Protein AF-0000000081424758 (afdb_homodimer)

Organism: NCBI:txid290746

Nearest PDB structures (foldseek):
  1mff-assembly1_C  TM=9.670E-01  e=1.003E-12  Mus musculus
  6ice-assembly1_A  TM=9.666E-01  e=2.044E-12  Mesocricetus auratus
  4tru-assembly1_C  TM=9.609E-01  e=2.482E-12  Homo sapiens
  5eiz-assembly1_C  TM=9.619E-01  e=3.661E-12  Homo sapiens
  6oyb-assembly1_A  TM=9.629E-01  e=4.445E-12  Homo sapiens

Foldseek 3Di:
DDLAQWLKAKEKEKLAAPVLADPCNVVVVLVVVCVLQVYDSVRYHYHYHYNDPDDDPPDRPIAMEMEMETEPGDDDPSVVVVLVVVQVVCCVRRVDHSVRYHYHYHYDHQQPADDPNHTSVVVVVD/DDLAQWLKEKEKEKLAAPVLADPCNVVVVLVVVCVLQVYDSVSYHYHYHYNDPDDDPPDRPIAMEMEMETAPRDDDPSVVVVLVVVQVVCCVGRVDHSVRYHYHYHYDHQQVADDPNHTSVVVVVD

InterPro domains:
  IPR001398 Macrophage migration inhibitory factor [PF01187] (8-120)
  IPR001398 Macrophage migration inhibitory factor [PTHR11954] (7-120)
  IPR014347 Tautomerase/MIF superfamily [G3DSA:3.30.429.10] (7-123)
  IPR014347 Tautomerase/MIF superfamily [SSF55331] (7-120)

Structure (mmCIF, N/CA/C/O backbone):
data_AF-0000000081424758-model_v1
#
loop_
_entity.id
_entity.type
_entity.pdbx_description
1 polymer 'D-dopachrome decarboxylase'
#
loop_
_atom_site.group_PDB
_atom_site.id
_atom_site.type_symbol
_atom_site.label_atom_id
_atom_site.label_alt_id
_atom_site.label_comp_id
_atom_site.label_asym_id
_atom_site.label_entity_id
_atom_site.label_seq_id
_atom_site.pdbx_PDB_ins_code
_atom_site.Cartn_x
_atom_site.Cartn_y
_atom_site.Cartn_z
_atom_site.occupancy
_atom_site.B_iso_or_equiv
_atom_site.auth_seq_id
_atom_site.auth_comp_id
_atom_site.auth_asym_id
_atom_site.auth_atom_id
_atom_site.pdbx_PDB_model_num
ATOM 1 N N . MET A 1 1 ? 8.602 -3.443 21.344 1 42.16 1 MET A N 1
ATOM 2 C CA . MET A 1 1 ? 7.504 -3.541 20.391 1 42.16 1 MET A CA 1
ATOM 3 C C . MET A 1 1 ? 7.18 -4.996 20.078 1 42.16 1 MET A C 1
ATOM 5 O O . MET A 1 1 ? 8.062 -5.77 19.703 1 42.16 1 MET A O 1
ATOM 9 N N . SER A 1 2 ? 6.105 -5.387 20.594 1 47.72 2 SER A N 1
ATOM 10 C CA . SER A 1 2 ? 5.836 -6.816 20.5 1 47.72 2 SER A CA 1
ATOM 11 C C . SER A 1 2 ? 5.77 -7.27 19.047 1 47.72 2 SER A C 1
ATOM 13 O O . SER A 1 2 ? 5.48 -6.473 18.156 1 47.72 2 SER A O 1
ATOM 15 N N . ARG A 1 3 ? 6.398 -8.312 18.656 1 48 3 ARG A N 1
ATOM 16 C CA . ARG A 1 3 ? 6.344 -9.055 17.406 1 48 3 ARG A CA 1
ATOM 17 C C . ARG A 1 3 ? 4.965 -8.938 16.75 1 48 3 ARG A C 1
ATOM 19 O O . ARG A 1 3 ? 4.816 -9.156 15.555 1 48 3 ARG A O 1
ATOM 26 N N . GLU A 1 4 ? 4.016 -8.672 17.547 1 50.69 4 GLU A N 1
ATOM 27 C CA . GLU A 1 4 ? 2.592 -8.844 17.266 1 50.69 4 GLU A CA 1
ATOM 28 C C . GLU A 1 4 ? 2.066 -7.734 16.359 1 50.69 4 GLU A C 1
ATOM 30 O O . GLU A 1 4 ? 1.079 -7.922 15.648 1 50.69 4 GLU A O 1
ATOM 35 N N . ASP A 1 5 ? 2.691 -6.469 16.266 1 59.38 5 ASP A N 1
ATOM 36 C CA . ASP A 1 5 ? 1.87 -5.402 15.703 1 59.38 5 ASP A CA 1
ATOM 37 C C . ASP A 1 5 ? 2.543 -4.77 14.484 1 59.38 5 ASP A C 1
ATOM 39 O O . ASP A 1 5 ? 2.43 -3.564 14.258 1 59.38 5 ASP A O 1
ATOM 43 N N . LYS A 1 6 ? 3.053 -5.566 13.602 1 72.5 6 LYS A N 1
ATOM 44 C CA . LYS A 1 6 ? 3.9 -5.031 12.539 1 72.5 6 LYS A CA 1
ATOM 45 C C . LYS A 1 6 ? 3.076 -4.68 11.305 1 72.5 6 LYS A C 1
ATOM 47 O O . LYS A 1 6 ? 3.541 -3.945 10.43 1 72.5 6 LYS A O 1
ATOM 52 N N . MET A 1 7 ? 1.866 -4.906 11.18 1 80.69 7 MET A N 1
ATOM 53 C CA . MET A 1 7 ? 0.891 -4.602 10.141 1 80.69 7 MET A CA 1
ATOM 54 C C . MET A 1 7 ? 1.554 -4.574 8.766 1 80.69 7 MET A C 1
ATOM 56 O O . MET A 1 7 ? 1.673 -3.514 8.148 1 80.69 7 MET A O 1
ATOM 60 N N . PRO A 1 8 ? 1.988 -5.809 8.25 1 92 8 PRO A N 1
ATOM 61 C CA . PRO A 1 8 ? 2.633 -5.82 6.934 1 92 8 PRO A CA 1
ATOM 62 C C . PRO A 1 8 ? 1.683 -5.414 5.809 1 92 8 PRO A C 1
ATOM 64 O O . PRO A 1 8 ? 0.507 -5.785 5.828 1 92 8 PRO A O 1
ATOM 67 N N . LEU A 1 9 ? 2.109 -4.543 4.973 1 95.12 9 LEU A N 1
ATOM 68 C CA . LEU A 1 9 ? 1.417 -4.141 3.756 1 95.12 9 LEU A CA 1
ATOM 69 C C . LEU A 1 9 ? 2.043 -4.797 2.529 1 95.12 9 LEU A C 1
ATOM 71 O O . LEU A 1 9 ? 3.184 -4.496 2.174 1 95.12 9 LEU A O 1
ATOM 75 N N . ALA A 1 10 ? 1.309 -5.672 1.88 1 97.19 10 ALA A N 1
ATOM 76 C CA . ALA A 1 10 ? 1.858 -6.41 0.746 1 97.19 10 ALA A CA 1
ATOM 77 C C . ALA A 1 10 ? 1.058 -6.141 -0.524 1 97.19 10 ALA A C 1
ATOM 79 O O . ALA A 1 10 ? -0.173 -6.066 -0.486 1 97.19 10 ALA A O 1
ATOM 80 N N . THR A 1 11 ? 1.716 -5.977 -1.623 1 98.5 11 THR A N 1
ATOM 81 C CA . THR A 1 11 ? 1.12 -5.891 -2.951 1 98.5 11 THR A CA 1
ATOM 82 C C . THR A 1 11 ? 1.732 -6.934 -3.885 1 98.5 11 THR A C 1
ATOM 84 O O . THR A 1 11 ? 2.947 -6.949 -4.09 1 98.5 11 THR A O 1
ATOM 87 N N . LEU A 1 12 ? 0.941 -7.789 -4.398 1 98.69 12 LEU A N 1
ATOM 88 C CA . LEU A 1 12 ? 1.358 -8.766 -5.395 1 98.69 12 LEU A CA 1
ATOM 89 C C . LEU A 1 12 ? 0.825 -8.398 -6.773 1 98.69 12 LEU A C 1
ATOM 91 O O . LEU A 1 12 ? -0.389 -8.375 -6.992 1 98.69 12 LEU A O 1
ATOM 95 N N . THR A 1 13 ? 1.69 -8.078 -7.684 1 98.75 13 THR A N 1
ATOM 96 C CA . THR A 1 13 ? 1.336 -7.715 -9.055 1 98.75 13 THR A CA 1
ATOM 97 C C . THR A 1 13 ? 1.791 -8.797 -10.031 1 98.75 13 THR A C 1
ATOM 99 O O . THR A 1 13 ? 2.885 -9.344 -9.891 1 98.75 13 THR A O 1
ATOM 102 N N . THR A 1 14 ? 1.006 -9.086 -11.031 1 98.69 14 THR A N 1
ATOM 103 C CA . THR A 1 14 ? 1.366 -10.141 -11.969 1 98.69 14 THR A CA 1
ATOM 104 C C . THR A 1 14 ? 0.657 -9.945 -13.305 1 98.69 14 THR A C 1
ATOM 106 O O . THR A 1 14 ? -0.315 -9.195 -13.391 1 98.69 14 THR A O 1
ATOM 109 N N . ASN A 1 15 ? 1.19 -10.539 -14.375 1 98.62 15 ASN A N 1
ATOM 110 C CA . ASN A 1 15 ? 0.525 -10.555 -15.672 1 98.62 15 ASN A CA 1
ATOM 111 C C . ASN A 1 15 ? -0.423 -11.742 -15.797 1 98.62 15 ASN A C 1
ATOM 113 O O . ASN A 1 15 ? -1.146 -11.859 -16.797 1 98.62 15 ASN A O 1
ATOM 117 N N . LEU A 1 16 ? -0.475 -12.641 -14.789 1 98.44 16 LEU A N 1
ATOM 118 C CA . LEU A 1 16 ? -1.446 -13.727 -14.797 1 98.44 16 LEU A CA 1
ATOM 119 C C . LEU A 1 16 ? -2.869 -13.188 -14.711 1 98.44 16 LEU A C 1
ATOM 121 O O . LEU A 1 16 ? -3.139 -12.258 -13.953 1 98.44 16 LEU A O 1
ATOM 125 N N . PRO A 1 17 ? -3.717 -13.789 -15.508 1 97.88 17 PRO A N 1
ATOM 126 C CA . PRO A 1 17 ? -5.105 -13.352 -15.359 1 97.88 17 PRO A CA 1
ATOM 127 C C . PRO A 1 17 ? -5.719 -13.766 -14.023 1 97.88 17 PRO A C 1
ATOM 129 O O . PRO A 1 17 ? -5.23 -14.703 -13.383 1 97.88 17 PRO A O 1
ATOM 132 N N . ASP A 1 18 ? -6.738 -13.086 -13.586 1 96.75 18 ASP A N 1
ATOM 133 C CA . ASP A 1 18 ? -7.395 -13.273 -12.297 1 96.75 18 ASP A CA 1
ATOM 134 C C . ASP A 1 18 ? -7.887 -14.711 -12.141 1 96.75 18 ASP A C 1
ATOM 136 O O . ASP A 1 18 ? -7.855 -15.266 -11.039 1 96.75 18 ASP A O 1
ATOM 140 N N . GLU A 1 19 ? -8.305 -15.305 -13.234 1 96.56 19 GLU A N 1
ATOM 141 C CA . GLU A 1 19 ? -8.906 -16.641 -13.211 1 96.56 19 GLU A CA 1
ATOM 142 C C . GLU A 1 19 ? -7.887 -17.703 -12.812 1 96.56 19 GLU A C 1
ATOM 144 O O . GLU A 1 19 ? -8.258 -18.812 -12.445 1 96.56 19 GLU A O 1
ATOM 149 N N . LYS A 1 20 ? -6.613 -17.391 -12.867 1 96.25 20 LYS A N 1
ATOM 150 C CA . LYS A 1 20 ? -5.57 -18.344 -12.523 1 96.25 20 LYS A CA 1
ATOM 151 C C . LYS A 1 20 ? -5.379 -18.438 -11.016 1 96.25 20 LYS A C 1
ATOM 153 O O . LYS A 1 20 ? -4.723 -19.359 -10.516 1 96.25 20 LYS A O 1
ATOM 158 N N . PHE A 1 21 ? -5.926 -17.484 -10.289 1 96.81 21 PHE A N 1
ATOM 159 C CA . PHE A 1 21 ? -5.797 -17.5 -8.836 1 96.81 21 PHE A CA 1
ATOM 160 C C . PHE A 1 21 ? -6.855 -18.391 -8.211 1 96.81 21 PHE A C 1
ATOM 162 O O . PHE A 1 21 ? -8.039 -18.312 -8.555 1 96.81 21 PHE A O 1
ATOM 169 N N . PRO A 1 22 ? -6.387 -19.234 -7.27 1 95.25 22 PRO A N 1
ATOM 170 C CA . PRO A 1 22 ? -7.418 -19.875 -6.453 1 95.25 22 PRO A CA 1
ATOM 171 C C . PRO A 1 22 ? -8.359 -18.875 -5.797 1 95.25 22 PRO A C 1
ATOM 173 O O . PRO A 1 22 ? -7.949 -17.766 -5.453 1 95.25 22 PRO A O 1
ATOM 176 N N . SER A 1 23 ? -9.586 -19.266 -5.559 1 93.88 23 SER A N 1
ATOM 177 C CA . SER A 1 23 ? -10.594 -18.359 -5.02 1 93.88 23 SER A CA 1
ATOM 178 C C . SER A 1 23 ? -10.211 -17.875 -3.623 1 93.88 23 SER A C 1
ATOM 180 O O . SER A 1 23 ? -10.57 -16.766 -3.227 1 93.88 23 SER A O 1
ATOM 182 N N . ASP A 1 24 ? -9.484 -18.719 -2.92 1 95.94 24 ASP A N 1
ATOM 183 C CA . ASP A 1 24 ? -9.133 -18.375 -1.546 1 95.94 24 ASP A CA 1
ATOM 184 C C . ASP A 1 24 ? -7.695 -17.875 -1.459 1 95.94 24 ASP A C 1
ATOM 186 O O . ASP A 1 24 ? -7.094 -17.891 -0.385 1 95.94 24 ASP A O 1
ATOM 190 N N . PHE A 1 25 ? -7.133 -17.484 -2.537 1 97.44 25 PHE A N 1
ATOM 191 C CA . PHE A 1 25 ? -5.715 -17.125 -2.58 1 97.44 25 PHE A CA 1
ATOM 192 C C . PHE A 1 25 ? -5.391 -16.047 -1.551 1 97.44 25 PHE A C 1
ATOM 194 O O . PHE A 1 25 ? -4.434 -16.188 -0.787 1 97.44 25 PHE A O 1
ATOM 201 N N . ASN A 1 26 ? -6.129 -14.992 -1.493 1 97.5 26 ASN A N 1
ATOM 202 C CA . ASN A 1 26 ? -5.836 -13.891 -0.58 1 97.5 26 ASN A CA 1
ATOM 203 C C . ASN A 1 26 ? -5.785 -14.367 0.869 1 97.5 26 ASN A C 1
ATOM 205 O O . ASN A 1 26 ? -4.867 -14.008 1.611 1 97.5 26 ASN A O 1
ATOM 209 N N . LYS A 1 27 ? -6.758 -15.117 1.237 1 96.19 27 LYS A N 1
ATOM 210 C CA . LYS A 1 27 ? -6.801 -15.633 2.602 1 96.19 27 LYS A CA 1
ATOM 211 C C . LYS A 1 27 ? -5.617 -16.562 2.875 1 96.19 27 LYS A C 1
ATOM 213 O O . LYS A 1 27 ? -4.895 -16.375 3.857 1 96.19 27 LYS A O 1
ATOM 218 N N . ALA A 1 28 ? -5.414 -17.5 1.969 1 97.12 28 ALA A N 1
ATOM 219 C CA . ALA A 1 28 ? -4.359 -18.5 2.15 1 97.12 28 ALA A CA 1
ATOM 220 C C . ALA A 1 28 ? -2.982 -17.844 2.164 1 97.12 28 ALA A C 1
ATOM 222 O O . ALA A 1 28 ? -2.135 -18.172 2.996 1 97.12 28 ALA A O 1
ATOM 223 N N . PHE A 1 29 ? -2.773 -16.938 1.286 1 97.31 29 PHE A N 1
ATOM 224 C CA . PHE A 1 29 ? -1.483 -16.266 1.205 1 97.31 29 PHE A CA 1
ATOM 225 C C . PHE A 1 29 ? -1.246 -15.398 2.438 1 97.31 29 PHE A C 1
ATOM 227 O O . PHE A 1 29 ? -0.126 -15.328 2.947 1 97.31 29 PHE A O 1
ATOM 234 N N . SER A 1 30 ? -2.268 -14.703 2.898 1 95.62 30 SER A N 1
ATOM 235 C CA . SER A 1 30 ? -2.152 -13.914 4.125 1 95.62 30 SER A CA 1
ATOM 236 C C . SER A 1 30 ? -1.761 -14.797 5.309 1 95.62 30 SER A C 1
ATOM 238 O O . SER A 1 30 ? -0.89 -14.422 6.098 1 95.62 30 SER A O 1
ATOM 240 N N . GLU A 1 31 ? -2.381 -15.914 5.395 1 95.31 31 GLU A N 1
ATOM 241 C CA . GLU A 1 31 ? -2.059 -16.844 6.469 1 95.31 31 GLU A CA 1
ATOM 242 C C . GLU A 1 31 ? -0.625 -17.359 6.352 1 95.31 31 GLU A C 1
ATOM 244 O O . GLU A 1 31 ? 0.079 -17.484 7.355 1 95.31 31 GLU A O 1
ATOM 249 N N . PHE A 1 32 ? -0.244 -17.672 5.148 1 96.5 32 PHE A N 1
ATOM 250 C CA . PHE A 1 32 ? 1.119 -18.125 4.898 1 96.5 32 PHE A CA 1
ATOM 251 C C . PHE A 1 32 ? 2.131 -17.078 5.355 1 96.5 32 PHE A C 1
ATOM 253 O O . PHE A 1 32 ? 3.072 -17.391 6.082 1 96.5 32 PHE A O 1
ATOM 260 N N . LEU A 1 33 ? 1.925 -15.836 4.922 1 94 33 LEU A N 1
ATOM 261 C CA . LEU A 1 33 ? 2.846 -14.75 5.266 1 94 33 LEU A CA 1
ATOM 262 C C . LEU A 1 33 ? 2.834 -14.484 6.766 1 94 33 LEU A C 1
ATOM 264 O O . LEU A 1 33 ? 3.869 -14.164 7.352 1 94 33 LEU A O 1
ATOM 268 N N . ALA A 1 34 ? 1.691 -14.578 7.336 1 91.19 34 ALA A N 1
ATOM 269 C CA . ALA A 1 34 ? 1.584 -14.391 8.781 1 91.19 34 ALA A CA 1
ATOM 270 C C . ALA A 1 34 ? 2.463 -15.383 9.531 1 91.19 34 ALA A C 1
ATOM 272 O O . ALA A 1 34 ? 3.172 -15.008 10.469 1 91.19 34 ALA A O 1
ATOM 273 N N . VAL A 1 35 ? 2.389 -16.578 9.141 1 92.31 35 VAL A N 1
ATOM 274 C CA . VAL A 1 35 ? 3.201 -17.609 9.758 1 92.31 35 VAL A CA 1
ATOM 275 C C . VAL A 1 35 ? 4.68 -17.344 9.484 1 92.31 35 VAL A C 1
ATOM 277 O O . VAL A 1 35 ? 5.512 -17.422 10.398 1 92.31 35 VAL A O 1
ATOM 280 N N . LEU A 1 36 ? 5.012 -17.031 8.273 1 92.25 36 LEU A N 1
ATOM 281 C CA . LEU A 1 36 ? 6.391 -16.812 7.855 1 92.25 36 LEU A CA 1
ATOM 282 C C . LEU A 1 36 ? 7.031 -15.68 8.656 1 92.25 36 LEU A C 1
ATOM 284 O O . LEU A 1 36 ? 8.172 -15.797 9.102 1 92.25 36 LEU A O 1
ATOM 288 N N . PHE A 1 37 ? 6.277 -14.562 8.852 1 88.88 37 PHE A N 1
ATOM 289 C CA . PHE A 1 37 ? 6.824 -13.383 9.508 1 88.88 37 PHE A CA 1
ATOM 290 C C . PHE A 1 37 ? 6.523 -13.398 11 1 88.88 37 PHE A C 1
ATOM 292 O O . PHE A 1 37 ? 6.91 -12.484 11.727 1 88.88 37 PHE A O 1
ATOM 299 N N . ASN A 1 38 ? 5.844 -14.492 11.406 1 85.75 38 ASN A N 1
ATOM 300 C CA . ASN A 1 38 ? 5.477 -14.648 12.805 1 85.75 38 ASN A CA 1
ATOM 301 C C . ASN A 1 38 ? 4.664 -13.453 13.305 1 85.75 38 ASN A C 1
ATOM 303 O O . ASN A 1 38 ? 5.02 -12.828 14.305 1 85.75 38 ASN A O 1
ATOM 307 N N . LYS A 1 39 ? 3.588 -13.094 12.57 1 80.94 39 LYS A N 1
ATOM 308 C CA . LYS A 1 39 ? 2.658 -12.008 12.875 1 80.94 39 LYS A CA 1
ATOM 309 C C . LYS A 1 39 ? 1.212 -12.492 12.812 1 80.94 39 LYS A C 1
ATOM 311 O O . LYS A 1 39 ? 0.907 -13.469 12.133 1 80.94 39 LYS A O 1
ATOM 316 N N . PRO A 1 40 ? 0.347 -11.789 13.594 1 82.75 40 PRO A N 1
ATOM 317 C CA . PRO A 1 40 ? -1.063 -12.164 13.477 1 82.75 40 PRO A CA 1
ATOM 318 C C . PRO A 1 40 ? -1.608 -11.977 12.062 1 82.75 40 PRO A C 1
ATOM 320 O O . PRO A 1 40 ? -1.34 -10.953 11.43 1 82.75 40 PRO A O 1
ATOM 323 N N . ALA A 1 41 ? -2.395 -12.977 11.602 1 81.88 41 ALA A N 1
ATOM 324 C CA . ALA A 1 41 ? -2.975 -12.93 10.266 1 81.88 41 ALA A CA 1
ATOM 325 C C . ALA A 1 41 ? -3.967 -11.781 10.133 1 81.88 41 ALA A C 1
ATOM 327 O O . ALA A 1 41 ? -4.141 -11.219 9.055 1 81.88 41 ALA A O 1
ATOM 328 N N . ALA A 1 42 ? -4.484 -11.398 11.211 1 83.75 42 ALA A N 1
ATOM 329 C CA . ALA A 1 42 ? -5.559 -10.406 11.227 1 83.75 42 ALA A CA 1
ATOM 330 C C . ALA A 1 42 ? -5.055 -9.047 10.758 1 83.75 42 ALA A C 1
ATOM 332 O O . ALA A 1 42 ? -5.84 -8.188 10.352 1 83.75 42 ALA A O 1
ATOM 333 N N . ASN A 1 43 ? -3.773 -8.867 10.75 1 82.69 43 ASN A N 1
ATOM 334 C CA . ASN A 1 43 ? -3.232 -7.539 10.484 1 82.69 43 ASN A CA 1
ATOM 335 C C . ASN A 1 43 ? -2.539 -7.484 9.125 1 82.69 43 ASN A C 1
ATOM 337 O O . ASN A 1 43 ? -1.925 -6.473 8.773 1 82.69 43 ASN A O 1
ATOM 341 N N . PHE A 1 44 ? -2.725 -8.492 8.375 1 91.12 44 PHE A N 1
ATOM 342 C CA . PHE A 1 44 ? -2.002 -8.516 7.113 1 91.12 44 PHE A CA 1
ATOM 343 C C . PHE A 1 44 ? -2.82 -7.863 6.008 1 91.12 44 PHE A C 1
ATOM 345 O O . PHE A 1 44 ? -3.912 -8.328 5.676 1 91.12 44 PHE A O 1
ATOM 352 N N . VAL A 1 45 ? -2.281 -6.828 5.52 1 95.19 45 VAL A N 1
ATOM 353 C CA . VAL A 1 45 ? -2.883 -6.113 4.398 1 95.19 45 VAL A CA 1
ATOM 354 C C . VAL A 1 45 ? -2.35 -6.672 3.082 1 95.19 45 VAL A C 1
ATOM 356 O O . VAL A 1 45 ? -1.136 -6.758 2.883 1 95.19 45 VAL A O 1
ATOM 359 N N . LEU A 1 46 ? -3.23 -7.074 2.16 1 97.81 46 LEU A N 1
ATOM 360 C CA . LEU A 1 46 ? -2.779 -7.676 0.911 1 97.81 46 LEU A CA 1
ATOM 361 C C . LEU A 1 46 ? -3.592 -7.148 -0.269 1 97.81 46 LEU A C 1
ATOM 363 O O . LEU A 1 46 ? -4.816 -7.281 -0.292 1 97.81 46 LEU A O 1
ATOM 367 N N . LEU A 1 47 ? -2.959 -6.559 -1.17 1 98.38 47 LEU A N 1
ATOM 368 C CA . LEU A 1 47 ? -3.49 -6.234 -2.49 1 98.38 47 LEU A CA 1
ATOM 369 C C . LEU A 1 47 ? -2.953 -7.199 -3.543 1 98.38 47 LEU A C 1
ATOM 371 O O . LEU A 1 47 ? -1.737 -7.348 -3.691 1 98.38 47 LEU A O 1
ATOM 375 N N . VAL A 1 48 ? -3.834 -7.91 -4.223 1 98.38 48 VAL A N 1
ATOM 376 C CA . VAL A 1 48 ? -3.469 -8.711 -5.387 1 98.38 48 VAL A CA 1
ATOM 377 C C . VAL A 1 48 ? -3.928 -8 -6.664 1 98.38 48 VAL A C 1
ATOM 379 O O . VAL A 1 48 ? -5.094 -7.625 -6.785 1 98.38 48 VAL A O 1
ATOM 382 N N . ASP A 1 49 ? -2.982 -7.805 -7.57 1 98.25 49 ASP A N 1
ATOM 383 C CA . ASP A 1 49 ? -3.193 -7.055 -8.805 1 98.25 49 ASP A CA 1
ATOM 384 C C . ASP A 1 49 ? -2.877 -7.91 -10.031 1 98.25 49 ASP A C 1
ATOM 386 O O . ASP A 1 49 ? -1.806 -7.781 -10.625 1 98.25 49 ASP A O 1
ATOM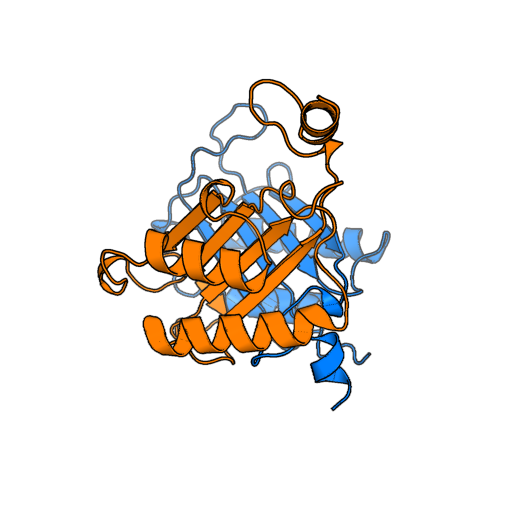 390 N N . PRO A 1 50 ? -3.846 -8.688 -10.484 1 98.19 50 PRO A N 1
ATOM 391 C CA . PRO A 1 50 ? -3.625 -9.609 -11.602 1 98.19 50 PRO A CA 1
ATOM 392 C C . PRO A 1 50 ? -3.865 -8.961 -12.961 1 98.19 50 PRO A C 1
ATOM 394 O O . PRO A 1 50 ? -4.441 -7.875 -13.039 1 98.19 50 PRO A O 1
ATOM 397 N N . GLY A 1 51 ? -3.418 -9.625 -14.016 1 97.88 51 GLY A N 1
ATOM 398 C CA . GLY A 1 51 ? -3.73 -9.273 -15.391 1 97.88 51 GLY A CA 1
ATOM 399 C C . GLY A 1 51 ? -3.055 -7.992 -15.844 1 97.88 51 GLY A C 1
ATOM 400 O O . GLY A 1 51 ? -3.553 -7.309 -16.734 1 97.88 51 GLY A O 1
ATOM 401 N N . ARG A 1 52 ? -1.986 -7.641 -15.297 1 97.62 52 ARG A N 1
ATOM 402 C CA . ARG A 1 52 ? -1.31 -6.391 -15.633 1 97.62 52 ARG A CA 1
ATOM 403 C C . ARG A 1 52 ? -0.324 -6.59 -16.781 1 97.62 52 ARG A C 1
ATOM 405 O O . ARG A 1 52 ? 0.194 -7.691 -16.969 1 97.62 52 ARG A O 1
ATOM 412 N N . ARG A 1 53 ? -0.138 -5.457 -17.594 1 97.56 53 ARG A N 1
ATOM 413 C CA . ARG A 1 53 ? 1.009 -5.438 -18.484 1 97.56 53 ARG A CA 1
ATOM 414 C C . ARG A 1 53 ? 2.318 -5.434 -17.719 1 97.56 53 ARG A C 1
ATOM 416 O O . ARG A 1 53 ? 2.775 -4.383 -17.25 1 97.56 53 ARG A O 1
ATOM 423 N N . PHE A 1 54 ? 2.865 -6.594 -17.484 1 97.56 54 PHE A N 1
ATOM 424 C CA . PHE A 1 54 ? 4.012 -6.824 -16.609 1 97.56 54 PHE A CA 1
ATOM 425 C C . PHE A 1 54 ? 5.031 -7.734 -17.297 1 97.56 54 PHE A C 1
ATOM 427 O O . PHE A 1 54 ? 4.68 -8.805 -17.797 1 97.56 54 PHE A O 1
ATOM 434 N N . THR A 1 55 ? 6.227 -7.199 -17.359 1 97.62 55 THR A N 1
ATOM 435 C CA . THR A 1 55 ? 7.27 -7.973 -18.031 1 97.62 55 THR A CA 1
ATOM 436 C C . THR A 1 55 ? 8.547 -8 -17.188 1 97.62 55 THR A C 1
ATOM 438 O O . THR A 1 55 ? 8.828 -7.062 -16.438 1 97.62 55 THR A O 1
ATOM 441 N N . ILE A 1 56 ? 9.273 -9.086 -17.219 1 96.94 56 ILE A N 1
ATOM 442 C CA . ILE A 1 56 ? 10.664 -9.219 -16.797 1 96.94 56 ILE A CA 1
ATOM 443 C C . ILE A 1 56 ? 11.547 -9.547 -18 1 96.94 56 ILE A C 1
ATOM 445 O O . ILE A 1 56 ? 11.273 -10.5 -18.719 1 96.94 56 ILE A O 1
ATOM 449 N N . GLY A 1 57 ? 12.461 -8.695 -18.188 1 96.19 57 GLY A N 1
ATOM 450 C CA . GLY A 1 57 ? 13.328 -8.875 -19.328 1 96.19 57 GLY A CA 1
ATOM 451 C C . GLY A 1 57 ? 12.625 -8.656 -20.656 1 96.19 57 GLY A C 1
ATOM 452 O O . GLY A 1 57 ? 13.031 -9.211 -21.688 1 96.19 57 GLY A O 1
ATOM 453 N N . GLY A 1 58 ? 11.469 -8.016 -20.609 1 96.81 58 GLY A N 1
ATOM 454 C CA . GLY A 1 58 ? 10.766 -7.656 -21.828 1 96.81 58 GLY A CA 1
ATOM 455 C C . GLY A 1 58 ? 9.867 -8.766 -22.344 1 96.81 58 GLY A C 1
ATOM 456 O O . GLY A 1 58 ? 9.211 -8.602 -23.375 1 96.81 58 GLY A O 1
ATOM 457 N N . THR A 1 59 ? 9.82 -9.891 -21.688 1 96.88 59 THR A N 1
ATOM 458 C CA . THR A 1 59 ? 8.961 -10.984 -22.141 1 96.88 59 THR A CA 1
ATOM 459 C C . THR A 1 59 ? 7.66 -11.016 -21.344 1 96.88 59 THR A C 1
ATOM 461 O O . THR A 1 59 ? 7.602 -10.539 -20.219 1 96.88 59 THR A O 1
ATOM 464 N N . THR A 1 60 ? 6.652 -11.672 -21.922 1 96.75 60 THR A N 1
ATOM 465 C CA . THR A 1 60 ? 5.336 -11.734 -21.297 1 96.75 60 THR A CA 1
ATOM 466 C C . THR A 1 60 ? 5.129 -13.086 -20.609 1 96.75 60 THR A C 1
ATOM 468 O O . THR A 1 60 ? 4 -13.438 -20.25 1 96.75 60 THR A O 1
ATOM 471 N N . GLU A 1 61 ? 6.215 -13.906 -20.422 1 97.81 61 GLU A N 1
ATOM 472 C CA . GLU A 1 61 ? 6.105 -15.117 -19.609 1 97.81 61 GLU A CA 1
ATOM 473 C C . GLU A 1 61 ? 5.559 -14.805 -18.219 1 97.81 61 GLU A C 1
ATOM 475 O O . GLU A 1 61 ? 5.766 -13.703 -17.703 1 97.81 61 GLU A O 1
ATOM 480 N N . PRO A 1 62 ? 4.871 -15.711 -17.625 1 98.19 62 PRO A N 1
ATOM 481 C CA . PRO A 1 62 ? 4.309 -15.453 -16.297 1 98.19 62 PRO A CA 1
ATOM 482 C C . PRO A 1 62 ? 5.344 -14.938 -15.305 1 98.19 62 PRO A C 1
ATOM 484 O O . PRO A 1 62 ? 6.457 -15.469 -15.234 1 98.19 62 PRO A O 1
ATOM 487 N N . ALA A 1 63 ? 4.969 -13.898 -14.641 1 98.69 63 ALA A N 1
ATOM 488 C CA . ALA A 1 63 ? 5.871 -13.273 -13.68 1 98.69 63 ALA A CA 1
ATOM 489 C C . ALA A 1 63 ? 5.102 -12.68 -12.508 1 98.69 63 ALA A C 1
ATOM 491 O O . ALA A 1 63 ? 3.922 -12.344 -12.633 1 98.69 63 ALA A O 1
ATOM 492 N N . VAL A 1 64 ? 5.781 -12.562 -11.336 1 98.56 64 VAL A N 1
ATOM 493 C CA . VAL A 1 64 ? 5.184 -12.023 -10.117 1 98.56 64 VAL A CA 1
ATOM 494 C C . VAL A 1 64 ? 6.141 -11.039 -9.461 1 98.56 64 VAL A C 1
ATOM 496 O O . VAL A 1 64 ? 7.352 -11.281 -9.406 1 98.56 64 VAL A O 1
ATOM 499 N N . MET A 1 65 ? 5.598 -9.93 -9.047 1 98.81 65 MET A N 1
ATOM 500 C CA . MET A 1 65 ? 6.305 -9.016 -8.156 1 98.81 65 MET A CA 1
ATOM 501 C C . MET A 1 65 ? 5.566 -8.867 -6.828 1 98.81 65 MET A C 1
ATOM 503 O O . MET A 1 65 ? 4.367 -8.594 -6.809 1 98.81 65 MET A O 1
ATOM 507 N N . LEU A 1 66 ? 6.309 -9.086 -5.805 1 98.5 66 LEU A N 1
ATOM 508 C CA . LEU A 1 66 ? 5.785 -8.867 -4.461 1 98.5 66 LEU A CA 1
ATOM 509 C C . LEU A 1 66 ? 6.555 -7.762 -3.75 1 98.5 66 LEU A C 1
ATOM 511 O O . LEU A 1 66 ? 7.777 -7.836 -3.621 1 98.5 66 LEU A O 1
ATOM 515 N N . VAL A 1 67 ? 5.871 -6.711 -3.383 1 97.94 67 VAL A N 1
ATOM 516 C CA . VAL A 1 67 ? 6.422 -5.688 -2.502 1 97.94 67 VAL A CA 1
ATOM 517 C C . VAL A 1 67 ? 5.816 -5.824 -1.107 1 97.94 67 VAL A C 1
ATOM 519 O O . VAL A 1 67 ? 4.594 -5.781 -0.949 1 97.94 67 VAL A O 1
ATOM 522 N N . ILE A 1 68 ? 6.66 -6.023 -0.147 1 95.81 68 ILE A N 1
ATOM 523 C CA . ILE A 1 68 ? 6.191 -6.164 1.227 1 95.81 68 ILE A CA 1
ATOM 524 C C . ILE A 1 68 ? 6.836 -5.098 2.107 1 95.81 68 ILE A C 1
ATOM 526 O O . ILE A 1 68 ? 8.062 -4.984 2.158 1 95.81 68 ILE A O 1
ATOM 530 N N . LYS A 1 69 ? 5.953 -4.352 2.795 1 94.62 69 LYS A N 1
ATOM 531 C CA . LYS A 1 69 ? 6.371 -3.312 3.73 1 94.62 69 LYS A CA 1
ATOM 532 C C . LYS A 1 69 ? 6.012 -3.686 5.164 1 94.62 69 LYS A C 1
ATOM 534 O O . LYS A 1 69 ? 4.879 -4.082 5.441 1 94.62 69 LYS A O 1
ATOM 539 N N . SER A 1 70 ? 6.977 -3.584 6.023 1 90.44 70 SER A N 1
ATOM 540 C CA . SER A 1 70 ? 6.676 -3.906 7.414 1 90.44 70 SER A CA 1
ATOM 541 C C . SER A 1 70 ? 7.625 -3.189 8.367 1 90.44 70 SER A C 1
ATOM 543 O O . SER A 1 70 ? 8.719 -2.785 7.969 1 90.44 70 SER A O 1
ATOM 545 N N . VAL A 1 71 ? 7.09 -3.059 9.547 1 86.56 71 VAL A N 1
ATOM 546 C CA . VAL A 1 71 ? 7.934 -2.518 10.609 1 86.56 71 VAL A CA 1
ATOM 547 C C . VAL A 1 71 ? 8.891 -3.598 11.109 1 86.56 71 VAL A C 1
ATOM 549 O O . VAL A 1 71 ? 8.469 -4.711 11.43 1 86.56 71 VAL A O 1
ATOM 552 N N . GLY A 1 72 ? 10.227 -3.289 11.273 1 73.69 72 GLY A N 1
ATOM 553 C CA . GLY A 1 72 ? 11.156 -4.172 11.961 1 73.69 72 GLY A CA 1
ATOM 554 C C . GLY A 1 72 ? 11.133 -5.594 11.43 1 73.69 72 GLY A C 1
ATOM 555 O O . GLY A 1 72 ? 11.445 -6.539 12.164 1 73.69 72 GLY A O 1
ATOM 556 N N . SER A 1 73 ? 11.383 -6.035 10.43 1 69.19 73 SER A N 1
ATOM 557 C CA . SER A 1 73 ? 11.258 -7.473 10.195 1 69.19 73 SER A CA 1
ATOM 558 C C . SER A 1 73 ? 12.234 -7.949 9.133 1 69.19 73 SER A C 1
ATOM 560 O O . SER A 1 73 ? 12.422 -9.148 8.945 1 69.19 73 SER A O 1
ATOM 562 N N . TYR A 1 74 ? 12.906 -7.02 8.57 1 82.25 74 TYR A N 1
ATOM 563 C CA . TYR A 1 74 ? 13.719 -7.484 7.461 1 82.25 74 TYR A CA 1
ATOM 564 C C . TYR A 1 74 ? 15.203 -7.34 7.773 1 82.25 74 TYR A C 1
ATOM 566 O O . TYR A 1 74 ? 15.609 -6.395 8.453 1 82.25 74 TYR A O 1
ATOM 574 N N . ASN A 1 75 ? 15.891 -8.359 7.547 1 89.5 75 ASN A N 1
ATOM 575 C CA . ASN A 1 75 ? 17.344 -8.305 7.645 1 89.5 75 ASN A CA 1
ATOM 576 C C . ASN A 1 75 ? 18 -9.234 6.629 1 89.5 75 ASN A C 1
ATOM 578 O O . ASN A 1 75 ? 17.328 -10.023 5.969 1 89.5 75 ASN A O 1
ATOM 582 N N . GLU A 1 76 ? 19.297 -9.148 6.582 1 92.75 76 GLU A N 1
ATOM 583 C CA . GLU A 1 76 ? 20.062 -9.82 5.535 1 92.75 76 GLU A CA 1
ATOM 584 C C . GLU A 1 76 ? 19.891 -11.336 5.602 1 92.75 76 GLU A C 1
ATOM 586 O O . GLU A 1 76 ? 19.797 -12 4.57 1 92.75 76 GLU A O 1
ATOM 591 N N . THR A 1 77 ? 19.859 -11.875 6.727 1 94.38 77 THR A N 1
ATOM 592 C CA . THR A 1 77 ? 19.797 -13.32 6.898 1 94.38 77 THR A CA 1
ATOM 593 C C . THR A 1 77 ? 18.359 -13.828 6.715 1 94.38 77 THR A C 1
ATOM 595 O O . THR A 1 77 ? 18.125 -14.734 5.918 1 94.38 77 THR A O 1
ATOM 598 N N . SER A 1 78 ? 17.391 -13.273 7.387 1 93.12 78 SER A N 1
ATOM 599 C CA . SER A 1 78 ? 16 -13.727 7.336 1 93.12 78 SER A CA 1
ATOM 600 C C . SER A 1 78 ? 15.422 -13.578 5.934 1 93.12 78 SER A C 1
ATOM 602 O O . SER A 1 78 ? 14.594 -14.391 5.512 1 93.12 78 SER A O 1
ATOM 604 N N . ASN A 1 79 ? 15.93 -12.516 5.238 1 95.81 79 ASN A N 1
ATOM 605 C CA . ASN A 1 79 ? 15.375 -12.258 3.912 1 95.81 79 ASN A CA 1
ATOM 606 C C . ASN A 1 79 ? 15.711 -13.375 2.934 1 95.81 79 ASN A C 1
ATOM 608 O O . ASN A 1 79 ? 14.992 -13.602 1.963 1 95.81 79 ASN A O 1
ATOM 612 N N . ILE A 1 80 ? 16.797 -14.047 3.152 1 97.44 80 ILE A N 1
ATOM 613 C CA . ILE A 1 80 ? 17.156 -15.188 2.316 1 97.44 80 ILE A CA 1
ATOM 614 C C . ILE A 1 80 ? 16.094 -16.281 2.457 1 97.44 80 ILE A C 1
ATOM 616 O O . ILE A 1 80 ? 15.578 -16.781 1.458 1 97.44 80 ILE A O 1
ATOM 620 N N . GLU A 1 81 ? 15.789 -16.547 3.66 1 96.31 81 GLU A N 1
ATOM 621 C CA . GLU A 1 81 ? 14.789 -17.578 3.93 1 96.31 81 GLU A CA 1
ATOM 622 C C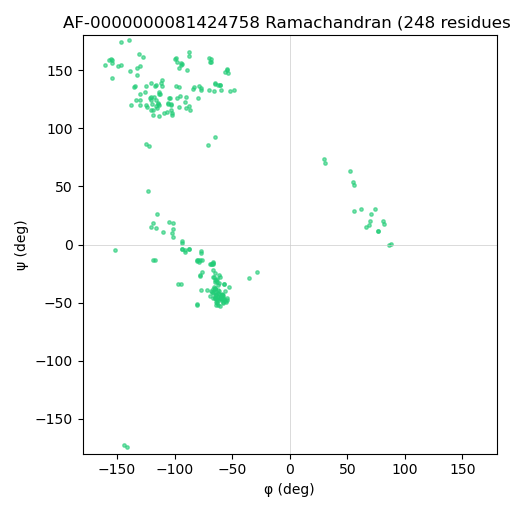 . GLU A 1 81 ? 13.406 -17.141 3.434 1 96.31 81 GLU A C 1
ATOM 624 O O . GLU A 1 81 ? 12.68 -17.953 2.844 1 96.31 81 GLU A O 1
ATOM 629 N N . TYR A 1 82 ? 13.047 -15.914 3.748 1 96.31 82 TYR A N 1
ATOM 630 C CA . TYR A 1 82 ? 11.766 -15.398 3.283 1 96.31 82 TYR A CA 1
ATOM 631 C C . TYR A 1 82 ? 11.641 -15.531 1.77 1 96.31 82 TYR A C 1
ATOM 633 O O . TYR A 1 82 ? 10.609 -15.977 1.264 1 96.31 82 TYR A O 1
ATOM 641 N N . SER A 1 83 ? 12.68 -15.117 1.075 1 98 83 SER A N 1
ATOM 642 C CA . SER A 1 83 ? 12.672 -15.156 -0.384 1 98 83 SER A CA 1
ATOM 643 C C . SER A 1 83 ? 12.438 -16.578 -0.893 1 98 83 SER A C 1
ATOM 645 O O . SER A 1 83 ? 11.641 -16.797 -1.807 1 98 83 SER A O 1
ATOM 647 N N . LYS A 1 84 ? 13.094 -17.5 -0.297 1 98.44 84 LYS A N 1
ATOM 648 C CA . LYS A 1 84 ? 12.945 -18.891 -0.709 1 98.44 84 LYS A CA 1
ATOM 649 C C . LYS A 1 84 ? 11.516 -19.375 -0.474 1 98.44 84 LYS A C 1
ATOM 651 O O . LYS A 1 84 ? 10.883 -19.922 -1.382 1 98.44 84 LYS A O 1
ATOM 656 N N . LYS A 1 85 ? 11.055 -19.188 0.708 1 98.25 85 LYS A N 1
ATOM 657 C CA . LYS A 1 85 ? 9.75 -19.734 1.085 1 98.25 85 LYS A CA 1
ATOM 658 C C . LYS A 1 85 ? 8.633 -19.078 0.277 1 98.25 85 LYS A C 1
ATOM 660 O O . LYS A 1 85 ? 7.688 -19.75 -0.144 1 98.25 85 LYS A O 1
ATOM 665 N N . ILE A 1 86 ? 8.719 -17.781 0.02 1 98.25 86 ILE A N 1
ATOM 666 C CA . ILE A 1 86 ? 7.711 -17.078 -0.757 1 98.25 86 ILE A CA 1
ATOM 667 C C . ILE A 1 86 ? 7.762 -17.531 -2.213 1 98.25 86 ILE A C 1
ATOM 669 O O . ILE A 1 86 ? 6.723 -17.797 -2.822 1 98.25 86 ILE A O 1
ATOM 673 N N . SER A 1 87 ? 8.984 -17.625 -2.748 1 98.56 87 SER A N 1
ATOM 674 C CA . SER A 1 87 ? 9.125 -18.078 -4.129 1 98.56 87 SER A CA 1
ATOM 675 C C . SER A 1 87 ? 8.578 -19.5 -4.297 1 98.56 87 SER A C 1
ATOM 677 O O . SER A 1 87 ? 7.918 -19.797 -5.297 1 98.56 87 SER A O 1
ATOM 679 N N . ASP A 1 88 ? 8.844 -20.328 -3.33 1 98.62 88 ASP A N 1
ATOM 680 C CA . ASP A 1 88 ? 8.312 -21.688 -3.375 1 98.62 88 ASP A CA 1
ATOM 681 C C . ASP A 1 88 ? 6.785 -21.688 -3.354 1 98.62 88 ASP A C 1
ATOM 683 O O .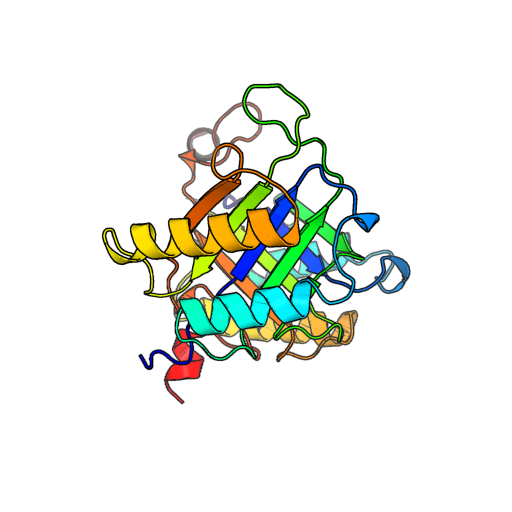 ASP A 1 88 ? 6.141 -22.422 -4.102 1 98.62 88 ASP A O 1
ATOM 687 N N . TYR A 1 89 ? 6.234 -20.906 -2.498 1 98.44 89 TYR A N 1
ATOM 688 C CA . TYR A 1 89 ? 4.781 -20.797 -2.396 1 98.44 89 TYR A CA 1
ATOM 689 C C . TYR A 1 89 ? 4.172 -20.344 -3.717 1 98.44 89 TYR A C 1
ATOM 691 O O . TYR A 1 89 ? 3.182 -20.906 -4.18 1 98.44 89 TYR A O 1
ATOM 699 N N . VAL A 1 90 ? 4.742 -19.297 -4.305 1 98.25 90 VAL A N 1
ATOM 700 C CA . VAL A 1 90 ? 4.262 -18.734 -5.562 1 98.25 90 VAL A CA 1
ATOM 701 C C . VAL A 1 90 ? 4.352 -19.797 -6.664 1 98.25 90 VAL A C 1
ATOM 703 O O . VAL A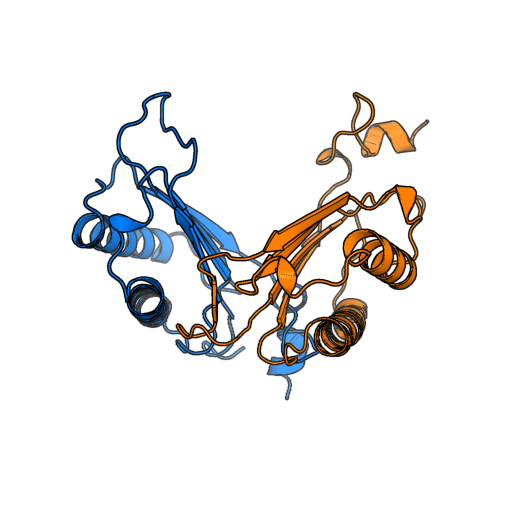 1 90 ? 3.414 -19.953 -7.449 1 98.25 90 VAL A O 1
ATOM 706 N N . LYS A 1 91 ? 5.438 -20.484 -6.738 1 98.38 91 LYS A N 1
ATOM 707 C CA . LYS A 1 91 ? 5.598 -21.547 -7.73 1 98.38 91 LYS A CA 1
ATOM 708 C C . LYS A 1 91 ? 4.535 -22.625 -7.559 1 98.38 91 LYS A C 1
ATOM 710 O O . LYS A 1 91 ? 3.9 -23.047 -8.531 1 98.38 91 LYS A O 1
ATOM 715 N N . GLU A 1 92 ? 4.344 -23.016 -6.367 1 98 92 GLU A N 1
ATOM 716 C CA . GLU A 1 92 ? 3.396 -24.094 -6.07 1 98 92 GLU A CA 1
ATOM 717 C C . GLU A 1 92 ? 1.965 -23.656 -6.383 1 98 92 GLU A C 1
ATOM 719 O O . GLU A 1 92 ? 1.166 -24.453 -6.875 1 98 92 GLU A O 1
ATOM 724 N N . THR A 1 93 ? 1.64 -22.453 -6.109 1 97.88 93 THR A N 1
ATOM 725 C CA . THR A 1 93 ? 0.249 -22.016 -6.156 1 97.88 93 THR A CA 1
ATOM 726 C C . THR A 1 93 ? -0.078 -21.391 -7.512 1 97.88 93 THR A C 1
ATOM 728 O O . THR A 1 93 ? -1.193 -21.547 -8.016 1 97.88 93 THR A O 1
ATOM 731 N N . LEU A 1 94 ? 0.906 -20.703 -8.141 1 98 94 LEU A N 1
ATOM 732 C CA . LEU A 1 94 ? 0.616 -19.953 -9.352 1 98 94 LEU A CA 1
ATOM 733 C C . LEU A 1 94 ? 1.427 -20.484 -10.531 1 98 94 LEU A C 1
ATOM 735 O O . LEU A 1 94 ? 1.227 -20.062 -11.672 1 98 94 LEU A O 1
ATOM 739 N N . GLY A 1 95 ? 2.404 -21.297 -10.258 1 97.81 95 GLY A N 1
ATOM 740 C CA . GLY A 1 95 ? 3.193 -21.906 -11.32 1 97.81 95 GLY A CA 1
ATOM 741 C C . GLY A 1 95 ? 4.281 -21 -11.852 1 97.81 95 GLY A C 1
ATOM 742 O O . GLY A 1 95 ? 4.773 -21.203 -12.969 1 97.81 95 GLY A O 1
ATOM 743 N N . VAL A 1 96 ? 4.594 -20.047 -11.148 1 98.25 96 VAL A N 1
ATOM 744 C CA . VAL A 1 96 ? 5.625 -19.109 -11.578 1 98.25 96 VAL A CA 1
ATOM 745 C C . VAL A 1 96 ? 6.973 -19.5 -10.984 1 98.25 96 VAL A C 1
ATOM 747 O O . VAL A 1 96 ? 7.105 -19.625 -9.766 1 98.25 96 VAL A O 1
ATOM 750 N N . GLY A 1 97 ? 7.969 -19.625 -11.797 1 97.06 97 GLY A N 1
ATOM 751 C CA . GLY A 1 97 ? 9.289 -20.047 -11.359 1 97.06 97 GLY A CA 1
ATOM 752 C C . GLY A 1 97 ? 10 -19 -10.531 1 97.06 97 GLY A C 1
ATOM 753 O O . GLY A 1 97 ? 9.641 -17.812 -10.562 1 97.06 97 GLY A O 1
ATOM 754 N N . ASN A 1 98 ? 11.031 -19.469 -9.766 1 96.62 98 ASN A N 1
ATOM 755 C CA . ASN A 1 98 ? 11.742 -18.578 -8.859 1 96.62 98 ASN A CA 1
ATOM 756 C C . ASN A 1 98 ? 12.531 -17.516 -9.625 1 96.62 98 ASN A C 1
ATOM 758 O O . ASN A 1 98 ? 12.867 -16.469 -9.07 1 96.62 98 ASN A O 1
ATOM 762 N N . ASP A 1 99 ? 12.844 -17.75 -10.852 1 97.06 99 ASP A N 1
ATOM 763 C CA . ASP A 1 99 ? 13.562 -16.781 -11.68 1 97.06 99 ASP A CA 1
ATOM 764 C C . ASP A 1 99 ? 12.633 -15.656 -12.148 1 97.06 99 ASP A C 1
ATOM 766 O O . ASP A 1 99 ? 13.102 -14.641 -12.664 1 97.06 99 ASP A O 1
ATOM 770 N N . ARG A 1 100 ? 11.375 -15.859 -11.984 1 98 100 ARG A N 1
ATOM 771 C CA . ARG A 1 100 ? 10.414 -14.875 -12.453 1 98 100 ARG A CA 1
ATOM 772 C C . ARG A 1 100 ? 9.555 -14.359 -11.297 1 98 100 ARG A C 1
ATOM 774 O O . ARG A 1 100 ? 8.438 -13.883 -11.516 1 98 100 ARG A O 1
ATOM 781 N N . CYS A 1 101 ? 9.945 -14.586 -10.078 1 98.44 101 CYS A N 1
ATOM 782 C CA . CYS A 1 101 ? 9.375 -14.023 -8.852 1 98.44 101 CYS A CA 1
ATOM 783 C C . CYS A 1 101 ? 10.328 -13.023 -8.211 1 98.44 101 CYS A C 1
ATOM 785 O O . CYS A 1 101 ? 11.414 -13.398 -7.762 1 98.44 101 CYS A O 1
ATOM 787 N N . VAL A 1 102 ? 9.953 -11.797 -8.203 1 98.5 102 VAL A N 1
ATOM 788 C CA . VAL A 1 102 ? 10.789 -10.75 -7.613 1 98.5 102 VAL A CA 1
ATOM 789 C C . VAL A 1 102 ? 10.125 -10.227 -6.344 1 98.5 102 VAL A C 1
ATOM 791 O O . VAL A 1 102 ? 8.914 -9.977 -6.316 1 98.5 102 VAL A O 1
ATOM 794 N N . ILE A 1 103 ? 10.93 -10.062 -5.332 1 98.12 103 ILE A N 1
ATOM 795 C CA . ILE A 1 103 ? 10.414 -9.609 -4.043 1 98.12 103 ILE A CA 1
ATOM 796 C C . ILE A 1 103 ? 11.18 -8.375 -3.582 1 98.12 103 ILE A C 1
ATOM 798 O O . ILE A 1 103 ? 12.414 -8.328 -3.664 1 98.12 103 ILE A O 1
ATOM 802 N N . HIS A 1 104 ? 10.492 -7.383 -3.186 1 97.62 104 HIS A N 1
ATOM 803 C CA . HIS A 1 104 ? 11.055 -6.188 -2.572 1 97.62 104 HIS A CA 1
ATOM 804 C C . HIS A 1 104 ? 10.625 -6.059 -1.115 1 97.62 104 HIS A C 1
ATOM 806 O O . HIS A 1 104 ? 9.453 -5.836 -0.827 1 97.62 104 HIS A O 1
ATOM 812 N N . PHE A 1 105 ? 11.641 -6.258 -0.222 1 96.5 105 PHE A N 1
ATOM 813 C CA . PHE A 1 105 ? 11.406 -6.051 1.203 1 96.5 105 PHE A CA 1
ATOM 814 C C . PHE A 1 105 ? 11.648 -4.598 1.589 1 96.5 105 PHE A C 1
ATOM 816 O O . PHE A 1 105 ? 12.766 -4.094 1.45 1 96.5 105 PHE A O 1
ATOM 823 N N . GLN A 1 106 ? 10.664 -3.965 2.078 1 94.12 106 GLN A N 1
ATOM 824 C CA . GLN A 1 106 ? 10.789 -2.557 2.439 1 94.12 106 GLN A CA 1
ATOM 825 C C . GLN A 1 106 ? 10.5 -2.342 3.922 1 94.12 106 GLN A C 1
ATOM 827 O O . GLN A 1 106 ? 9.359 -2.49 4.363 1 94.12 106 GLN A O 1
ATOM 832 N N . ALA A 1 107 ? 11.523 -1.904 4.602 1 91.75 107 ALA A N 1
ATOM 833 C CA . ALA A 1 107 ? 11.328 -1.566 6.012 1 91.75 107 ALA A CA 1
ATOM 834 C C . ALA A 1 107 ? 10.664 -0.201 6.156 1 91.75 107 ALA A C 1
ATOM 836 O O . ALA A 1 107 ? 11 0.743 5.441 1 91.75 107 ALA A O 1
ATOM 837 N N . ILE A 1 108 ? 9.688 -0.156 7.062 1 91.38 108 ILE A N 1
ATOM 838 C CA . ILE A 1 108 ? 9.039 1.116 7.371 1 91.38 108 ILE A CA 1
ATOM 839 C C . ILE A 1 108 ? 8.992 1.32 8.883 1 91.38 108 ILE A C 1
ATOM 841 O O . ILE A 1 108 ? 9.266 0.392 9.648 1 91.38 108 ILE A O 1
ATOM 845 N N . GLU A 1 109 ? 8.727 2.568 9.273 1 91.38 109 GLU A N 1
ATOM 846 C CA . GLU A 1 109 ? 8.648 2.889 10.703 1 91.38 109 GLU A CA 1
ATOM 847 C C . GLU A 1 109 ? 7.207 2.828 11.203 1 91.38 109 GLU A C 1
ATOM 849 O O . GLU A 1 109 ? 6.27 3.119 10.461 1 91.38 109 GLU A O 1
ATOM 854 N N . ALA A 1 110 ? 7.047 2.58 12.492 1 91.75 110 ALA A N 1
ATOM 855 C CA . ALA A 1 110 ? 5.734 2.369 13.094 1 91.75 110 ALA A CA 1
ATOM 856 C C . ALA A 1 110 ? 4.887 3.637 13.016 1 91.75 110 ALA A C 1
ATOM 858 O O . ALA A 1 110 ? 3.658 3.564 12.906 1 91.75 110 ALA A O 1
ATOM 859 N N . TYR A 1 111 ? 5.547 4.801 13.055 1 92.69 111 TYR A N 1
ATOM 860 C CA . TYR A 1 111 ? 4.789 6.047 13.039 1 92.69 111 TYR A CA 1
ATOM 861 C C . TYR A 1 111 ? 4.293 6.363 11.633 1 92.69 111 TYR A C 1
ATOM 863 O O . TYR A 1 111 ? 3.467 7.258 11.445 1 92.69 111 TYR A O 1
ATOM 871 N N . GLU A 1 112 ? 4.734 5.574 10.641 1 94.5 112 GLU A N 1
ATOM 872 C CA . GLU A 1 112 ? 4.367 5.809 9.25 1 94.5 112 GLU A CA 1
ATOM 873 C C . GLU A 1 112 ? 3.105 5.035 8.875 1 94.5 112 GLU A C 1
ATOM 875 O O . GLU A 1 112 ? 2.57 5.203 7.777 1 94.5 112 GLU A O 1
ATOM 880 N N . VAL A 1 113 ? 2.674 4.23 9.781 1 93.75 113 VAL A N 1
ATOM 881 C CA . VAL A 1 113 ? 1.526 3.385 9.469 1 93.75 113 VAL A CA 1
ATOM 882 C C . VAL A 1 113 ? 0.332 3.801 10.328 1 93.75 113 VAL A C 1
ATOM 884 O O . VAL A 1 113 ? 0.402 3.77 11.562 1 93.75 113 VAL A O 1
ATOM 887 N N . GLY A 1 114 ? -0.718 4.199 9.625 1 94.81 114 GLY A N 1
ATOM 888 C CA . GLY A 1 114 ? -1.964 4.523 10.305 1 94.81 114 GLY A CA 1
ATOM 889 C C . GLY A 1 114 ? -2.971 3.391 10.266 1 94.81 114 GLY A C 1
ATOM 890 O O . GLY A 1 114 ? -3.168 2.756 9.227 1 94.81 114 GLY A O 1
ATOM 891 N N . LYS A 1 115 ? -3.617 3.141 11.398 1 92.56 115 LYS A N 1
ATOM 892 C CA . LYS A 1 115 ? -4.727 2.207 11.586 1 92.56 115 LYS A CA 1
ATOM 893 C C . LYS A 1 115 ? -5.508 2.523 12.859 1 92.56 115 LYS A C 1
ATOM 895 O O . LYS A 1 115 ? -4.984 3.162 13.773 1 92.56 115 LYS A O 1
ATOM 900 N N . HIS A 1 116 ? -6.816 2.098 12.805 1 93.44 116 HIS A N 1
ATOM 901 C CA . HIS A 1 116 ? -7.699 2.32 13.945 1 93.44 116 HIS A CA 1
ATOM 902 C C . HIS A 1 116 ? -7.746 3.797 14.32 1 93.44 116 HIS A C 1
ATOM 904 O O . HIS A 1 116 ? -7.801 4.137 15.508 1 93.44 116 HIS A O 1
ATOM 910 N N . GLY A 1 117 ? -7.551 4.664 13.359 1 94.94 117 GLY A N 1
ATOM 911 C CA . GLY A 1 117 ? -7.656 6.098 13.578 1 94.94 117 GLY A CA 1
ATOM 912 C C . GLY A 1 117 ? -6.453 6.684 14.297 1 94.94 117 GLY A C 1
ATOM 913 O O . GLY A 1 117 ? -6.523 7.785 14.836 1 94.94 117 GLY A O 1
ATOM 914 N N . THR A 1 118 ? -5.398 5.906 14.414 1 95.69 118 THR A N 1
ATOM 915 C CA . THR A 1 118 ? -4.133 6.336 15.008 1 95.69 118 THR A CA 1
ATOM 916 C C . THR A 1 118 ? -2.953 5.699 14.273 1 95.69 118 THR A C 1
ATOM 918 O O . THR A 1 118 ? -3.113 5.148 13.188 1 95.69 118 THR A O 1
ATOM 921 N N . THR A 1 119 ? -1.72 5.887 14.805 1 94.62 119 THR A N 1
ATOM 922 C CA . THR A 1 119 ? -0.566 5.23 14.195 1 94.62 119 THR A CA 1
ATOM 923 C C . THR A 1 119 ? -0.208 3.955 14.953 1 94.62 119 THR A C 1
ATOM 925 O O . THR A 1 119 ? -0.563 3.801 16.125 1 94.62 119 THR A O 1
ATOM 928 N N . LEU A 1 120 ? 0.433 3.117 14.273 1 91.75 120 LEU A N 1
ATOM 929 C CA . LEU A 1 120 ? 0.887 1.888 14.906 1 91.75 120 LEU A CA 1
ATOM 930 C C . LEU A 1 120 ? 1.754 2.193 16.125 1 91.75 120 LEU A C 1
ATOM 932 O O . LEU A 1 120 ? 1.64 1.529 17.156 1 91.75 120 LEU A O 1
ATOM 936 N N . LYS A 1 121 ? 2.564 3.158 16.016 1 90.81 121 LYS A N 1
ATOM 937 C CA . LYS A 1 121 ? 3.418 3.533 17.141 1 90.81 121 LYS A CA 1
ATOM 938 C C . LYS A 1 121 ? 2.586 3.889 18.375 1 90.81 121 LYS A C 1
ATOM 940 O O . LYS A 1 121 ? 2.879 3.436 19.484 1 90.81 121 LYS A O 1
ATOM 945 N N . GLU A 1 122 ? 1.597 4.656 18.109 1 90.38 122 GLU A N 1
ATOM 946 C CA . GLU A 1 122 ? 0.725 5.082 19.203 1 90.38 122 GLU A CA 1
ATOM 947 C C . GLU A 1 122 ? -0.134 3.928 19.703 1 90.38 122 GLU A C 1
ATOM 949 O O . GLU A 1 122 ? -0.376 3.809 20.906 1 90.38 122 GLU A O 1
ATOM 954 N N . PHE A 1 123 ? -0.58 3.152 18.797 1 86.06 123 PHE A N 1
ATOM 955 C CA . PHE A 1 123 ? -1.436 2.018 19.125 1 86.06 123 PHE A CA 1
ATOM 956 C C . PHE A 1 123 ? -0.701 1.025 20.016 1 86.06 123 PHE A C 1
ATOM 958 O O . PHE A 1 123 ? -1.295 0.44 20.922 1 86.06 123 PHE A O 1
ATOM 965 N N . LEU A 1 124 ? 0.513 0.851 19.844 1 79.31 124 LEU A N 1
ATOM 966 C CA . LEU A 1 124 ? 1.325 -0.125 20.562 1 79.31 124 LEU A CA 1
ATOM 967 C C . LEU A 1 124 ? 1.663 0.375 21.969 1 79.31 124 LEU A C 1
ATOM 969 O O . LEU A 1 124 ? 2.061 -0.409 22.828 1 79.31 124 LEU A O 1
ATOM 973 N N . LYS A 1 125 ? 1.453 1.578 22.203 1 78.69 125 LYS A N 1
ATOM 974 C CA . LYS A 1 125 ? 1.638 2.109 23.562 1 78.69 125 LYS A CA 1
ATOM 975 C C . LYS A 1 125 ? 0.46 1.745 24.453 1 78.69 125 LYS A C 1
ATOM 977 O O . LYS A 1 125 ? 0.561 1.824 25.688 1 78.69 125 LYS A O 1
ATOM 982 N N . LYS A 1 126 ? -0.568 1.566 23.906 1 61.72 126 LYS A N 1
ATOM 983 C CA . LYS A 1 126 ? -1.742 1.27 24.719 1 61.72 126 LYS A CA 1
ATOM 984 C C . LYS A 1 126 ? -1.771 -0.199 25.125 1 61.72 126 LYS A C 1
ATOM 986 O O . LYS A 1 126 ? -2.168 -0.529 26.25 1 61.72 126 LYS A O 1
ATOM 991 N N . MET B 1 1 ? 12.039 25.469 2.133 1 44.38 1 MET B N 1
ATOM 992 C CA . MET B 1 1 ? 11.086 24.875 1.205 1 44.38 1 MET B CA 1
ATOM 993 C C . MET B 1 1 ? 9.648 25.125 1.652 1 44.38 1 MET B C 1
ATOM 995 O O . MET B 1 1 ? 9.297 24.875 2.803 1 44.38 1 MET B O 1
ATOM 999 N N . SER B 1 2 ? 9.016 25.953 0.877 1 50.56 2 SER B N 1
ATOM 1000 C CA . SER B 1 2 ? 7.699 26.422 1.294 1 50.56 2 SER B CA 1
ATOM 1001 C C . SER B 1 2 ? 6.707 25.281 1.44 1 50.56 2 SER B C 1
ATOM 1003 O O . SER B 1 2 ? 6.887 24.219 0.836 1 50.56 2 SER B O 1
ATOM 1005 N N . ARG B 1 3 ? 5.867 25.219 2.469 1 51.72 3 ARG B N 1
ATOM 1006 C CA . ARG B 1 3 ? 4.746 24.312 2.721 1 51.72 3 ARG B CA 1
ATOM 1007 C C . ARG B 1 3 ? 4.031 23.953 1.424 1 51.72 3 ARG B C 1
ATOM 1009 O O . ARG B 1 3 ? 3.445 22.875 1.31 1 51.72 3 ARG B O 1
ATOM 1016 N N . GLU B 1 4 ? 4.105 24.891 0.517 1 52.69 4 GLU B N 1
ATOM 1017 C CA . GLU B 1 4 ? 3.354 24.922 -0.734 1 52.69 4 GLU B CA 1
ATOM 1018 C C . GLU B 1 4 ? 3.828 23.844 -1.693 1 52.69 4 GLU B C 1
ATOM 1020 O O . GLU B 1 4 ? 3.084 23.422 -2.584 1 52.69 4 GLU B O 1
ATOM 1025 N N . ASP B 1 5 ? 5.012 23.297 -1.427 1 59.38 5 ASP B N 1
ATOM 1026 C CA . ASP B 1 5 ? 5.707 22.688 -2.555 1 59.38 5 ASP B CA 1
ATOM 1027 C C . ASP B 1 5 ? 5.859 21.172 -2.354 1 59.38 5 ASP B C 1
ATOM 1029 O O . ASP B 1 5 ? 6.695 20.547 -3.002 1 59.38 5 ASP B O 1
ATOM 1033 N N . LYS B 1 6 ? 4.977 20.594 -1.611 1 71.25 6 LYS B N 1
ATOM 1034 C CA . LYS B 1 6 ? 5.305 19.234 -1.193 1 71.25 6 LYS B CA 1
ATOM 1035 C C . LYS B 1 6 ? 4.707 18.203 -2.148 1 71.25 6 LYS B C 1
ATOM 1037 O O . LYS B 1 6 ? 5.141 17.047 -2.178 1 71.25 6 LYS B O 1
ATOM 1042 N N . MET B 1 7 ? 3.941 18.562 -3.137 1 78.94 7 MET B N 1
ATOM 1043 C CA . MET B 1 7 ? 3.326 17.75 -4.188 1 78.94 7 MET B CA 1
ATOM 1044 C C . MET B 1 7 ? 3.041 16.344 -3.691 1 78.94 7 MET B C 1
ATOM 1046 O O . MET B 1 7 ? 3.67 15.383 -4.141 1 78.94 7 MET B O 1
ATOM 1050 N N . PRO B 1 8 ? 1.983 16.266 -2.834 1 89.62 8 PRO B N 1
ATOM 1051 C CA . PRO B 1 8 ? 1.682 14.922 -2.32 1 89.62 8 PRO B CA 1
ATOM 1052 C C . PRO B 1 8 ? 1.108 13.992 -3.389 1 89.62 8 PRO B C 1
ATOM 1054 O O . PRO B 1 8 ? 0.338 14.438 -4.246 1 89.62 8 PRO B O 1
ATOM 1057 N N . LEU B 1 9 ? 1.639 12.82 -3.436 1 93.88 9 LEU B N 1
ATOM 1058 C CA . LEU B 1 9 ? 1.137 11.727 -4.266 1 93.88 9 LEU B CA 1
ATOM 1059 C C . LEU B 1 9 ? 0.347 10.727 -3.43 1 93.88 9 LEU B C 1
ATOM 1061 O O . LEU B 1 9 ? 0.913 10.047 -2.572 1 93.88 9 LEU B O 1
ATOM 1065 N N . ALA B 1 10 ? -0.963 10.688 -3.674 1 96.38 10 ALA B N 1
ATOM 1066 C CA . ALA B 1 10 ? -1.815 9.805 -2.885 1 96.38 10 ALA B CA 1
ATOM 1067 C C . ALA B 1 10 ? -2.469 8.742 -3.764 1 96.38 10 ALA B C 1
ATOM 1069 O O . ALA B 1 10 ? -2.904 9.031 -4.879 1 96.38 10 ALA B O 1
ATOM 1070 N N . THR B 1 11 ? -2.484 7.504 -3.303 1 98.19 11 THR B N 1
ATOM 1071 C CA . THR B 1 11 ? -3.217 6.406 -3.926 1 98.19 11 THR B CA 1
ATOM 1072 C C . THR B 1 11 ? -4.172 5.754 -2.928 1 98.19 11 THR B C 1
ATOM 1074 O O . THR B 1 11 ? -3.744 5.281 -1.872 1 98.19 11 THR B O 1
ATOM 1077 N N . LEU B 1 12 ? -5.414 5.809 -3.219 1 98.69 12 LEU B N 1
ATOM 1078 C CA . LEU B 1 12 ? -6.426 5.117 -2.428 1 98.69 12 LEU B CA 1
ATOM 1079 C C . LEU B 1 12 ? -6.895 3.848 -3.135 1 98.69 12 LEU B C 1
ATOM 1081 O O . LEU B 1 12 ? -7.473 3.914 -4.223 1 98.69 12 LEU B O 1
ATOM 1085 N N . THR B 1 13 ? -6.625 2.705 -2.529 1 98.75 13 THR B N 1
ATOM 1086 C CA . THR B 1 13 ? -7.02 1.405 -3.062 1 98.75 13 THR B CA 1
ATOM 1087 C C . THR B 1 13 ? -8.086 0.763 -2.186 1 98.75 13 THR B C 1
ATOM 1089 O O . THR B 1 13 ? -8.016 0.826 -0.956 1 98.75 13 THR B O 1
ATOM 1092 N N . THR B 1 14 ? -9.086 0.138 -2.795 1 98.75 14 THR B N 1
ATOM 1093 C CA . THR B 1 14 ? -10.164 -0.464 -2.018 1 98.75 14 THR B CA 1
ATOM 1094 C C . THR B 1 14 ? -10.82 -1.602 -2.795 1 98.75 14 THR B C 1
ATOM 1096 O O . THR B 1 14 ? -10.672 -1.695 -4.016 1 98.75 14 THR B O 1
ATOM 1099 N N . ASN B 1 15 ? -11.484 -2.502 -2.076 1 98.31 15 ASN B N 1
ATOM 1100 C CA . ASN B 1 15 ? -12.281 -3.543 -2.721 1 98.31 15 ASN B CA 1
ATOM 1101 C C . ASN B 1 15 ? -13.703 -3.07 -2.998 1 98.31 15 ASN B C 1
ATOM 1103 O O . ASN B 1 15 ? -14.492 -3.785 -3.623 1 98.31 15 ASN B O 1
ATOM 1107 N N . LEU B 1 16 ? -14.031 -1.858 -2.566 1 98.56 16 LEU B N 1
ATOM 1108 C CA . LEU B 1 16 ? -15.336 -1.287 -2.9 1 98.56 16 LEU B CA 1
ATOM 1109 C C . LEU B 1 16 ? -15.453 -1.052 -4.402 1 98.56 16 LEU B C 1
ATOM 1111 O O . LEU B 1 16 ? -14.508 -0.595 -5.043 1 98.56 16 LEU B O 1
ATOM 1115 N N . PRO B 1 17 ? -16.625 -1.368 -4.926 1 98.19 17 PRO B N 1
ATOM 1116 C CA . PRO B 1 17 ? -16.812 -1.047 -6.344 1 98.19 17 PRO B CA 1
ATOM 1117 C C . PRO B 1 17 ? -16.891 0.456 -6.602 1 98.19 17 PRO B C 1
ATOM 1119 O O . PRO B 1 17 ? -17.188 1.229 -5.691 1 98.19 17 PRO B O 1
ATOM 1122 N N . ASP B 1 18 ? -16.609 0.853 -7.781 1 97.56 18 ASP B N 1
ATOM 1123 C CA . ASP B 1 18 ? -16.547 2.254 -8.188 1 97.56 18 ASP B CA 1
ATOM 1124 C C . ASP B 1 18 ? -17.875 2.967 -7.902 1 97.56 18 ASP B C 1
ATOM 1126 O O . ASP B 1 18 ? -17.891 4.145 -7.535 1 97.56 18 ASP B O 1
ATOM 1130 N N . GLU B 1 19 ? -18.953 2.256 -8.023 1 97.44 19 GLU B N 1
ATOM 1131 C CA . GLU B 1 19 ? -20.281 2.848 -7.906 1 97.44 19 GLU B CA 1
ATOM 1132 C C . GLU B 1 19 ? -20.562 3.311 -6.477 1 97.44 19 GLU B C 1
ATOM 1134 O O . GLU B 1 19 ? -21.484 4.094 -6.238 1 97.44 19 GLU B O 1
ATOM 1139 N N . LYS B 1 20 ? -19.812 2.848 -5.551 1 96.88 20 LYS B N 1
ATOM 1140 C CA . LYS B 1 20 ? -20.016 3.221 -4.152 1 96.88 20 LYS B CA 1
ATOM 1141 C C . LYS B 1 20 ? -19.422 4.598 -3.861 1 96.88 20 LYS B C 1
ATOM 1143 O O . LYS B 1 20 ? -19.688 5.188 -2.814 1 96.88 20 LYS B O 1
ATOM 1148 N N . PHE B 1 21 ? -18.609 5.129 -4.758 1 97.44 21 PHE B N 1
ATOM 1149 C CA . PHE B 1 21 ? -18 6.434 -4.551 1 97.44 21 PHE B CA 1
ATOM 1150 C C . PHE B 1 21 ? -18.953 7.551 -4.965 1 97.44 21 PHE B C 1
ATOM 1152 O O . PHE B 1 21 ? -19.578 7.477 -6.02 1 97.44 21 PHE B O 1
ATOM 1159 N N . PRO B 1 22 ? -19 8.57 -4.086 1 96.62 22 PRO B N 1
ATOM 1160 C CA . PRO B 1 22 ? -19.656 9.773 -4.602 1 96.62 22 PRO B CA 1
ATOM 1161 C C . PRO B 1 22 ? -19.016 10.281 -5.895 1 96.62 22 PRO B C 1
ATOM 1163 O O . PRO B 1 22 ? -17.812 10.148 -6.082 1 96.62 22 PRO B O 1
ATOM 1166 N N . SER B 1 23 ? -19.812 10.867 -6.746 1 96.62 23 SER B N 1
ATOM 1167 C CA . SER B 1 23 ? -19.344 11.297 -8.055 1 96.62 23 SER B CA 1
ATOM 1168 C C . SER B 1 23 ? -18.234 12.336 -7.93 1 96.62 23 SER B C 1
ATOM 1170 O O . SER B 1 23 ? -17.375 12.453 -8.812 1 96.62 23 SER B O 1
ATOM 1172 N N . ASP B 1 24 ? -18.234 13.07 -6.824 1 97.12 24 ASP B N 1
ATOM 1173 C CA . ASP B 1 24 ? -17.234 14.125 -6.652 1 97.12 24 ASP B CA 1
ATOM 1174 C C . ASP B 1 24 ? -16.156 13.703 -5.66 1 97.12 24 ASP B C 1
ATOM 1176 O O . ASP B 1 24 ? -15.461 14.547 -5.098 1 97.12 24 ASP B O 1
ATOM 1180 N N . PHE B 1 25 ? -16.016 12.484 -5.418 1 97.75 25 PHE B N 1
ATOM 1181 C CA . PHE B 1 25 ? -15.133 11.984 -4.375 1 97.75 25 PHE B CA 1
ATOM 1182 C C . PHE B 1 25 ? -13.711 12.5 -4.582 1 97.75 25 PHE B C 1
ATOM 1184 O O . PHE B 1 25 ? -13.086 13.008 -3.65 1 97.75 25 PHE B O 1
ATOM 1191 N N . ASN B 1 26 ? -13.164 12.406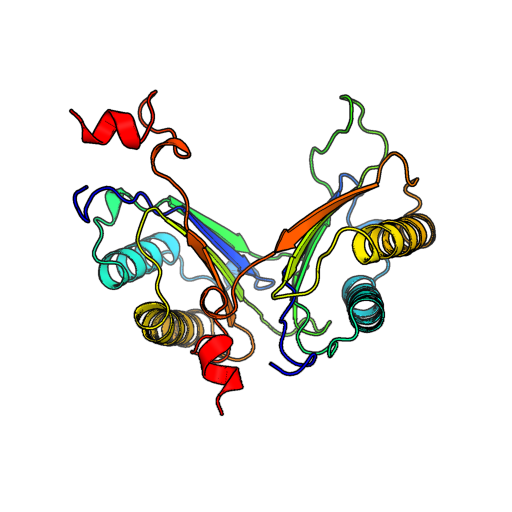 -5.785 1 97.44 26 ASN B N 1
ATOM 1192 C CA . ASN B 1 26 ? -11.789 12.797 -6.035 1 97.44 26 ASN B CA 1
ATOM 1193 C C . ASN B 1 26 ? -11.562 14.273 -5.711 1 97.44 26 ASN B C 1
ATOM 1195 O O . ASN B 1 26 ? -10.57 14.633 -5.07 1 97.44 26 ASN B O 1
ATOM 1199 N N . LYS B 1 27 ? -12.422 15.07 -6.148 1 96.62 27 LYS B N 1
ATOM 1200 C CA . LYS B 1 27 ? -12.312 16.5 -5.863 1 96.62 27 LYS B CA 1
ATOM 1201 C C . LYS B 1 27 ? -12.406 16.766 -4.367 1 96.62 27 LYS B C 1
ATOM 1203 O O . LYS B 1 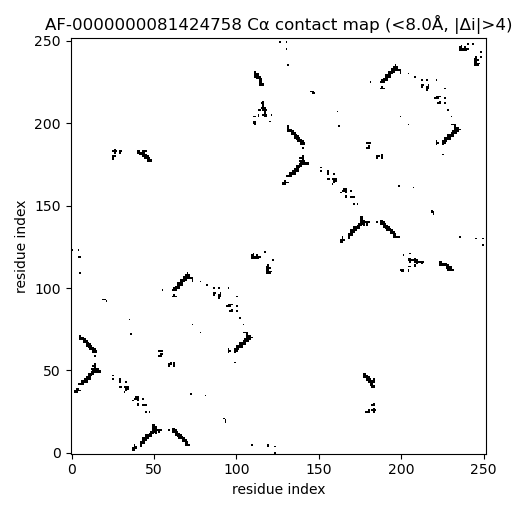27 ? -11.547 17.438 -3.797 1 96.62 27 LYS B O 1
ATOM 1208 N N . ALA B 1 28 ? -13.453 16.234 -3.732 1 97.19 28 ALA B N 1
ATOM 1209 C CA . ALA B 1 28 ? -13.703 16.484 -2.316 1 97.19 28 ALA B CA 1
ATOM 1210 C C . ALA B 1 28 ? -12.562 15.945 -1.454 1 97.19 28 ALA B C 1
ATOM 1212 O O . ALA B 1 28 ? -12.117 16.609 -0.516 1 97.19 28 ALA B O 1
ATOM 1213 N N . PHE B 1 29 ? -12.078 14.773 -1.781 1 97.38 29 PHE B N 1
ATOM 1214 C CA . PHE B 1 29 ? -11 14.172 -1.004 1 97.38 29 PHE B CA 1
ATOM 1215 C C . PHE B 1 29 ? -9.703 14.945 -1.188 1 97.38 29 PHE B C 1
ATOM 1217 O O . PHE B 1 29 ? -8.938 15.125 -0.235 1 97.38 29 PHE B O 1
ATOM 1224 N N . SER B 1 30 ? -9.422 15.383 -2.402 1 95.69 30 SER B N 1
ATOM 1225 C CA . SER B 1 30 ? -8.242 16.219 -2.654 1 95.69 30 SER B CA 1
ATOM 1226 C C . SER B 1 30 ? -8.281 17.5 -1.832 1 95.69 30 SER B C 1
ATOM 1228 O O . SER B 1 30 ? -7.281 17.891 -1.231 1 95.69 30 SER B O 1
ATOM 1230 N N . GLU B 1 31 ? -9.398 18.094 -1.777 1 95.12 31 GLU B N 1
ATOM 1231 C CA . GLU B 1 31 ? -9.555 19.312 -0.999 1 95.12 31 GLU B CA 1
ATOM 1232 C C . GLU B 1 31 ? -9.391 19.047 0.494 1 95.12 31 GLU B C 1
ATOM 1234 O O . GLU B 1 31 ? -8.766 19.828 1.209 1 95.12 31 GLU B O 1
ATOM 1239 N N . PHE B 1 32 ? -9.977 17.953 0.92 1 96.38 32 PHE B N 1
ATOM 1240 C CA . PHE B 1 32 ? -9.852 17.562 2.318 1 96.38 32 PHE B CA 1
ATOM 1241 C C . PHE B 1 32 ? -8.383 17.391 2.695 1 96.38 32 PHE B C 1
ATOM 1243 O O . PHE B 1 32 ? -7.922 17.938 3.697 1 96.38 32 PHE B O 1
ATOM 1250 N N . LEU B 1 33 ? -7.637 16.625 1.858 1 94.38 33 LEU B N 1
ATOM 1251 C CA . LEU B 1 33 ? -6.23 16.344 2.131 1 94.38 33 LEU B CA 1
ATOM 1252 C C . LEU B 1 33 ? -5.406 17.625 2.049 1 94.38 33 LEU B C 1
ATOM 1254 O O . LEU B 1 33 ? -4.453 17.812 2.811 1 94.38 33 LEU B O 1
ATOM 1258 N N . ALA B 1 34 ? -5.746 18.453 1.166 1 91.19 34 ALA B N 1
ATOM 1259 C CA . ALA B 1 34 ? -5.047 19.734 1.028 1 91.19 34 ALA B CA 1
ATOM 1260 C C . ALA B 1 34 ? -5.145 20.547 2.311 1 91.19 34 ALA B C 1
ATOM 1262 O O . ALA B 1 34 ? -4.148 21.109 2.771 1 91.19 34 ALA B O 1
ATOM 1263 N N . VAL B 1 35 ? -6.309 20.609 2.83 1 91.75 35 VAL B N 1
ATOM 1264 C CA . VAL B 1 35 ? -6.523 21.328 4.074 1 91.75 35 VAL B CA 1
ATOM 1265 C C . VAL B 1 35 ? -5.77 20.641 5.215 1 91.75 35 VAL B C 1
ATOM 1267 O O . VAL B 1 35 ? -5.098 21.312 6.008 1 91.75 35 VAL B O 1
ATOM 1270 N N . LEU B 1 36 ? -5.887 19.375 5.266 1 91.94 36 LEU B N 1
ATOM 1271 C CA . LEU B 1 36 ? -5.277 18.594 6.34 1 91.94 36 LEU B CA 1
ATOM 1272 C C . LEU B 1 36 ? -3.766 18.797 6.359 1 91.94 36 LEU B C 1
ATOM 1274 O O . LEU B 1 36 ? -3.174 18.969 7.43 1 91.94 36 LEU B O 1
ATOM 1278 N N . PHE B 1 37 ? -3.125 18.75 5.148 1 88.25 37 PHE B N 1
ATOM 1279 C CA . PHE B 1 37 ? -1.671 18.812 5.062 1 88.25 37 PHE B CA 1
ATOM 1280 C C . PHE B 1 37 ? -1.203 20.25 4.848 1 88.25 37 PHE B C 1
ATOM 1282 O O . PHE B 1 37 ? -0.004 20.516 4.715 1 88.25 37 PHE B O 1
ATOM 1289 N N . ASN B 1 38 ? -2.193 21.156 4.84 1 85.19 38 ASN B N 1
ATOM 1290 C CA . ASN B 1 38 ? -1.897 22.562 4.645 1 85.19 38 ASN B CA 1
ATOM 1291 C C . ASN B 1 38 ? -1.103 22.797 3.363 1 85.19 38 ASN B C 1
ATOM 1293 O O . ASN B 1 38 ? -0.035 23.422 3.395 1 85.19 38 ASN B O 1
ATOM 1297 N N . LYS B 1 39 ? -1.645 22.297 2.258 1 80.12 39 LYS B N 1
ATOM 1298 C CA . LYS B 1 39 ? -1.09 22.438 0.914 1 80.12 39 LYS B CA 1
ATOM 1299 C C . LYS B 1 39 ? -2.166 22.859 -0.083 1 80.12 39 LYS B C 1
ATOM 1301 O O . LYS B 1 39 ? -3.352 22.594 0.129 1 80.12 39 LYS B O 1
ATOM 1306 N N . PRO B 1 40 ? -1.662 23.578 -1.16 1 81.81 40 PRO B N 1
ATOM 1307 C CA . PRO B 1 40 ? -2.664 23.891 -2.182 1 81.81 40 PRO B CA 1
ATOM 1308 C C . PRO B 1 40 ? -3.248 22.641 -2.832 1 81.81 40 PRO B C 1
ATOM 1310 O O . PRO B 1 40 ? -2.51 21.719 -3.168 1 81.81 40 PRO B O 1
ATOM 1313 N N . ALA B 1 41 ? -4.57 22.641 -3.033 1 81 41 ALA B N 1
ATOM 1314 C CA . ALA B 1 41 ? -5.262 21.5 -3.639 1 81 41 ALA B CA 1
ATOM 1315 C C . ALA B 1 41 ? -4.742 21.234 -5.047 1 81 41 ALA B C 1
ATOM 1317 O O . ALA B 1 41 ? -4.707 20.078 -5.496 1 81 41 ALA B O 1
ATOM 1318 N N . ALA B 1 42 ? -4.281 22.234 -5.676 1 82.5 42 ALA B N 1
ATOM 1319 C CA . ALA B 1 42 ? -3.834 22.125 -7.062 1 82.5 42 ALA B CA 1
ATOM 1320 C C . ALA B 1 42 ? -2.596 21.25 -7.176 1 82.5 42 ALA B C 1
ATOM 1322 O O . ALA B 1 42 ? -2.275 20.75 -8.258 1 82.5 42 ALA B O 1
ATOM 1323 N N . ASN B 1 43 ? -1.93 20.969 -6.109 1 82.31 43 ASN B N 1
ATOM 1324 C CA . ASN B 1 43 ? -0.675 20.219 -6.125 1 82.31 43 ASN B CA 1
ATOM 1325 C C . ASN B 1 43 ? -0.883 18.766 -5.719 1 82.31 43 ASN B C 1
ATOM 1327 O O . ASN B 1 43 ? 0.067 17.984 -5.691 1 82.31 43 ASN B O 1
ATOM 1331 N N . PHE B 1 44 ? -2.129 18.328 -5.535 1 88.44 44 PHE B N 1
ATOM 1332 C CA . PHE B 1 44 ? -2.375 16.984 -5.023 1 88.44 44 PHE B CA 1
ATOM 1333 C C . PHE B 1 44 ? -2.643 16.016 -6.164 1 88.44 44 PHE B C 1
ATOM 1335 O O . PHE B 1 44 ? -3.531 16.234 -6.984 1 88.44 44 PHE B O 1
ATOM 1342 N N . VAL B 1 45 ? -1.825 15.117 -6.238 1 92.5 45 VAL B N 1
ATOM 1343 C CA . VAL B 1 45 ? -2.045 14 -7.152 1 92.5 45 VAL B CA 1
ATOM 1344 C C . VAL B 1 45 ? -2.797 12.883 -6.43 1 92.5 45 VAL B C 1
ATOM 1346 O O . VAL B 1 45 ? -2.373 12.43 -5.363 1 92.5 45 VAL B O 1
ATOM 1349 N N . LEU B 1 46 ? -3.953 12.469 -6.922 1 96.62 46 LEU B N 1
ATOM 1350 C CA . LEU B 1 46 ? -4.742 11.43 -6.273 1 96.62 46 LEU B CA 1
ATOM 1351 C C . LEU B 1 46 ? -5.156 10.352 -7.277 1 96.62 46 LEU B C 1
ATOM 1353 O O . LEU B 1 46 ? -5.781 10.656 -8.297 1 96.62 46 LEU B O 1
ATOM 1357 N N . LEU B 1 47 ? -4.762 9.195 -7.039 1 97.56 47 LEU B N 1
ATOM 1358 C CA . LEU B 1 47 ? -5.27 8.016 -7.734 1 97.56 47 LEU B CA 1
ATOM 1359 C C . LEU B 1 47 ? -6.246 7.246 -6.852 1 97.56 47 LEU B C 1
ATOM 1361 O O . LEU B 1 47 ? -5.918 6.883 -5.723 1 97.56 47 LEU B O 1
ATOM 1365 N N . VAL B 1 48 ? -7.449 7.105 -7.312 1 98.31 48 VAL B N 1
ATOM 1366 C CA . VAL B 1 48 ? -8.422 6.23 -6.664 1 98.31 48 VAL B CA 1
ATOM 1367 C C . VAL B 1 48 ? -8.578 4.945 -7.473 1 98.31 48 VAL B C 1
ATOM 1369 O O . VAL B 1 48 ? -8.828 4.988 -8.68 1 98.31 48 VAL B O 1
ATOM 1372 N N . ASP B 1 49 ? -8.398 3.818 -6.777 1 98.12 49 ASP B N 1
ATOM 1373 C CA . ASP B 1 49 ? -8.352 2.494 -7.391 1 98.12 49 ASP B CA 1
ATOM 1374 C C . ASP B 1 49 ? -9.375 1.555 -6.754 1 98.12 49 ASP B C 1
ATOM 1376 O O . ASP B 1 49 ? -9.023 0.735 -5.902 1 98.12 49 ASP B O 1
ATOM 1380 N N . PRO B 1 50 ? -10.625 1.577 -7.246 1 98.31 50 PRO B N 1
ATOM 1381 C CA . PRO B 1 50 ? -11.703 0.786 -6.648 1 98.31 50 PRO B CA 1
ATOM 1382 C C . PRO B 1 50 ? -11.789 -0.627 -7.223 1 98.31 50 PRO B C 1
ATOM 1384 O O . PRO B 1 50 ? -11.188 -0.909 -8.266 1 98.31 50 PRO B O 1
ATOM 1387 N N . GLY B 1 51 ? -12.453 -1.534 -6.539 1 97.5 51 GLY B N 1
ATOM 1388 C CA . GLY B 1 51 ? -12.82 -2.854 -7.023 1 97.5 51 GLY B CA 1
ATOM 1389 C C . GLY B 1 51 ? -11.656 -3.818 -7.082 1 97.5 51 GLY B C 1
ATOM 1390 O O . GLY B 1 51 ? -11.633 -4.727 -7.918 1 97.5 51 GLY B O 1
ATOM 1391 N N . ARG B 1 52 ? -10.742 -3.648 -6.23 1 96.94 52 ARG B N 1
ATOM 1392 C CA . ARG B 1 52 ? -9.531 -4.465 -6.293 1 96.94 52 ARG B CA 1
ATOM 1393 C C . ARG B 1 52 ? -9.648 -5.688 -5.391 1 96.94 52 ARG B C 1
ATOM 1395 O O . ARG B 1 52 ? -10.453 -5.703 -4.457 1 96.94 52 ARG B O 1
ATOM 1402 N N . ARG B 1 53 ? -8.836 -6.734 -5.773 1 97 53 ARG B N 1
ATOM 1403 C CA . ARG B 1 53 ? -8.656 -7.867 -4.871 1 97 53 ARG B CA 1
ATOM 1404 C C . ARG B 1 53 ? -7.809 -7.48 -3.666 1 97 53 ARG B C 1
ATOM 1406 O O . ARG B 1 53 ? -6.594 -7.68 -3.666 1 97 53 ARG B O 1
ATOM 1413 N N . PHE B 1 54 ? -8.5 -6.945 -2.689 1 97.25 54 PHE B N 1
ATOM 1414 C CA . PHE B 1 54 ? -7.871 -6.328 -1.526 1 97.25 54 PHE B CA 1
ATOM 1415 C C . PHE B 1 54 ? -8.477 -6.867 -0.235 1 97.25 54 PHE B C 1
ATOM 1417 O O . PHE B 1 54 ? -9.695 -6.895 -0.08 1 97.25 54 PHE B O 1
ATOM 1424 N N . THR B 1 55 ? -7.559 -7.293 0.673 1 97.19 55 THR B N 1
ATOM 1425 C CA . THR B 1 55 ? -8.047 -7.863 1.926 1 97.19 55 THR B CA 1
ATOM 1426 C C . THR B 1 55 ? -7.211 -7.367 3.104 1 97.19 55 THR B C 1
ATOM 1428 O O . THR B 1 55 ? -6.027 -7.059 2.949 1 97.19 55 THR B O 1
ATOM 1431 N N . ILE B 1 56 ? -7.805 -7.266 4.195 1 95.12 56 ILE B N 1
ATOM 1432 C CA . ILE B 1 56 ? -7.164 -7.164 5.504 1 95.12 56 ILE B CA 1
ATOM 1433 C C . ILE B 1 56 ? -7.531 -8.375 6.355 1 95.12 56 ILE B C 1
ATOM 1435 O O . ILE B 1 56 ? -8.711 -8.695 6.512 1 95.12 56 ILE B O 1
ATOM 1439 N N . GLY B 1 57 ? -6.508 -9.047 6.809 1 91.62 57 GLY B N 1
ATOM 1440 C CA . GLY B 1 57 ? -6.742 -10.266 7.57 1 91.62 57 GLY B CA 1
ATOM 1441 C C . GLY B 1 57 ? -7.355 -11.375 6.746 1 91.62 57 GLY B C 1
ATOM 1442 O O . GLY B 1 57 ? -8.07 -12.234 7.277 1 91.62 57 GLY B O 1
ATOM 1443 N N . GLY B 1 58 ? -7.32 -11.242 5.461 1 93.25 58 GLY B N 1
ATOM 1444 C CA . GLY B 1 58 ? -7.777 -12.305 4.574 1 93.25 58 GLY B CA 1
ATOM 1445 C C . GLY B 1 58 ? -9.266 -12.234 4.281 1 93.25 58 GLY B C 1
ATOM 1446 O O . GLY B 1 58 ? -9.797 -13.07 3.549 1 93.25 58 GLY B O 1
ATOM 1447 N N . THR B 1 59 ? -9.914 -11.266 4.824 1 94.31 59 THR B N 1
ATOM 1448 C CA . THR B 1 59 ? -11.352 -11.172 4.598 1 94.31 59 THR B CA 1
ATOM 1449 C C . THR B 1 59 ? -11.664 -10.156 3.5 1 94.31 59 THR B C 1
ATOM 1451 O O . THR B 1 59 ? -10.883 -9.242 3.256 1 94.31 59 THR B O 1
ATOM 1454 N N . THR B 1 60 ? -12.875 -10.297 2.939 1 94.69 60 THR B N 1
ATOM 1455 C CA . THR B 1 60 ? -13.273 -9.43 1.835 1 94.69 60 THR B CA 1
ATOM 1456 C C . THR B 1 60 ? -14.219 -8.336 2.32 1 94.69 60 THR B C 1
ATOM 1458 O O . THR B 1 60 ? -14.859 -7.664 1.514 1 94.69 60 THR B O 1
ATOM 1461 N N . GLU B 1 61 ? -14.375 -8.188 3.676 1 97.12 61 GLU B N 1
ATOM 1462 C CA . GLU B 1 61 ? -15.117 -7.039 4.184 1 97.12 61 GLU B CA 1
ATOM 1463 C C . GLU B 1 61 ? -14.562 -5.734 3.625 1 97.12 61 GLU B C 1
ATOM 1465 O O . GLU B 1 61 ? -13.367 -5.641 3.316 1 97.12 61 GLU B O 1
ATOM 1470 N N . PRO B 1 62 ? -15.398 -4.734 3.426 1 98.06 62 PRO B N 1
ATOM 1471 C CA . PRO B 1 62 ? -14.914 -3.465 2.879 1 98.06 62 PRO B CA 1
ATOM 1472 C C . PRO B 1 62 ? -13.664 -2.953 3.594 1 98.06 62 PRO B C 1
ATOM 1474 O O . PRO B 1 62 ? -13.594 -2.979 4.824 1 98.06 62 PRO B O 1
ATOM 1477 N N . ALA B 1 63 ? -12.703 -2.555 2.781 1 98.25 63 ALA B N 1
ATOM 1478 C CA . ALA B 1 63 ? -11.43 -2.084 3.316 1 98.25 63 ALA B CA 1
ATOM 1479 C C . ALA B 1 63 ? -10.805 -1.034 2.4 1 98.25 63 ALA B C 1
ATOM 1481 O O . ALA B 1 63 ? -11.094 -0.996 1.202 1 98.25 63 ALA B O 1
ATOM 1482 N N . VAL B 1 64 ? -9.984 -0.156 2.977 1 98.44 64 VAL B N 1
ATOM 1483 C CA . VAL B 1 64 ? -9.32 0.924 2.248 1 98.44 64 VAL B CA 1
ATOM 1484 C C . VAL B 1 64 ? -7.852 0.995 2.645 1 98.44 64 VAL B C 1
ATOM 1486 O O . VAL B 1 64 ? -7.512 0.868 3.824 1 98.44 64 VAL B O 1
ATOM 1489 N N . MET B 1 65 ? -7.008 1.163 1.662 1 98.69 65 MET B N 1
ATOM 1490 C CA . MET B 1 65 ? -5.609 1.521 1.896 1 98.69 65 MET B CA 1
ATOM 1491 C C . MET B 1 65 ? -5.266 2.844 1.219 1 98.69 65 MET B C 1
ATOM 1493 O O . MET B 1 65 ? -5.551 3.031 0.035 1 98.69 65 MET B O 1
ATOM 1497 N N . LEU B 1 66 ? -4.758 3.699 1.963 1 98.44 66 LEU B N 1
ATOM 1498 C CA . LEU B 1 66 ? -4.254 4.965 1.438 1 98.44 66 LEU B CA 1
ATOM 1499 C C . LEU B 1 66 ? -2.738 5.055 1.601 1 98.44 66 LEU B C 1
ATOM 1501 O O . LEU B 1 66 ? -2.221 4.918 2.711 1 98.44 66 LEU B O 1
ATOM 1505 N N . VAL B 1 67 ? -2.045 5.199 0.566 1 97.62 67 VAL B N 1
ATOM 1506 C CA . VAL B 1 67 ? -0.62 5.512 0.599 1 97.62 67 VAL B CA 1
ATOM 1507 C C . VAL B 1 67 ? -0.398 6.973 0.213 1 97.62 67 VAL B C 1
ATOM 1509 O O . VAL B 1 67 ? -0.797 7.398 -0.873 1 97.62 67 VAL B O 1
ATOM 1512 N N . ILE B 1 68 ? 0.205 7.691 1.074 1 95.44 68 ILE B N 1
ATOM 1513 C CA . ILE B 1 68 ? 0.481 9.102 0.812 1 95.44 68 ILE B CA 1
ATOM 1514 C C . ILE B 1 68 ? 1.986 9.344 0.863 1 95.44 68 ILE B C 1
ATOM 1516 O O . ILE B 1 68 ? 2.635 9.055 1.872 1 95.44 68 ILE B O 1
ATOM 1520 N N . LYS B 1 69 ? 2.516 9.891 -0.219 1 94.19 69 LYS B N 1
ATOM 1521 C CA . LYS B 1 69 ? 3.924 10.25 -0.338 1 94.19 69 LYS B CA 1
ATOM 1522 C C . LYS B 1 69 ? 4.094 11.766 -0.432 1 94.19 69 LYS B C 1
ATOM 1524 O O . LYS B 1 69 ? 3.412 12.422 -1.22 1 94.19 69 LYS B O 1
ATOM 1529 N N . SER B 1 70 ? 4.93 12.25 0.351 1 88.88 70 SER B N 1
ATOM 1530 C CA . SER B 1 70 ? 5.152 13.695 0.302 1 88.88 70 SER B CA 1
ATOM 1531 C C . SER B 1 70 ? 6.539 14.055 0.818 1 88.88 70 SER B C 1
ATOM 1533 O O . SER B 1 70 ? 7.156 13.281 1.552 1 88.88 70 SER B O 1
ATOM 1535 N N . VAL B 1 71 ? 6.977 15.227 0.423 1 84.81 71 VAL B N 1
ATOM 1536 C CA . VAL B 1 71 ? 8.234 15.766 0.936 1 84.81 71 VAL B CA 1
ATOM 1537 C C . VAL B 1 71 ? 8.008 16.359 2.328 1 84.81 71 VAL B C 1
ATOM 1539 O O . VAL B 1 71 ? 7.102 17.172 2.529 1 84.81 71 VAL B O 1
ATOM 1542 N N . GLY B 1 72 ? 8.664 16.078 3.42 1 71.44 72 GLY B N 1
ATOM 1543 C CA . GLY B 1 72 ? 8.836 16.75 4.695 1 71.44 72 GLY B CA 1
ATOM 1544 C C . GLY B 1 72 ? 7.574 16.766 5.543 1 71.44 72 GLY B C 1
ATOM 1545 O O . GLY B 1 72 ? 7.516 17.438 6.57 1 71.44 72 GLY B O 1
ATOM 1546 N N . SER B 1 73 ? 6.641 15.891 5.281 1 65.62 73 SER B N 1
ATOM 1547 C CA . SER B 1 73 ? 5.379 16.234 5.93 1 65.62 73 SER B CA 1
ATOM 1548 C C . SER B 1 73 ? 4.98 15.18 6.953 1 65.62 73 SER B C 1
ATOM 1550 O O . SER B 1 73 ? 3.992 15.352 7.676 1 65.62 73 SER B O 1
ATOM 1552 N N . TYR B 1 74 ? 5.812 14.289 7.375 1 81.75 74 TYR B N 1
ATOM 1553 C CA . TYR B 1 74 ? 5.281 13.258 8.266 1 81.75 74 TYR B CA 1
ATOM 1554 C C . TYR B 1 74 ? 6.145 13.117 9.516 1 81.75 74 TYR B C 1
ATOM 1556 O O . TYR B 1 74 ? 7.367 13.258 9.445 1 81.75 74 TYR B O 1
ATOM 1564 N N . ASN B 1 75 ? 5.504 13.25 10.586 1 87.5 75 ASN B N 1
ATOM 1565 C CA . ASN B 1 75 ? 6.203 12.984 11.844 1 87.5 75 ASN B CA 1
ATOM 1566 C C . ASN B 1 75 ? 5.316 12.234 12.828 1 87.5 75 ASN B C 1
ATOM 1568 O O . ASN B 1 75 ? 4.121 12.055 12.586 1 87.5 75 ASN B O 1
ATOM 1572 N N . GLU B 1 76 ? 5.828 11.875 13.906 1 90.75 76 GLU B N 1
ATOM 1573 C CA . GLU B 1 76 ? 5.203 10.969 14.867 1 90.75 76 GLU B CA 1
ATOM 1574 C C . GLU B 1 76 ? 3.936 11.578 15.461 1 90.75 76 GLU B C 1
ATOM 1576 O O . GLU B 1 76 ? 2.953 10.875 15.695 1 90.75 76 GLU B O 1
ATOM 1581 N N . THR B 1 77 ? 3.996 12.797 15.688 1 93.06 77 THR B N 1
ATOM 1582 C CA . THR B 1 77 ? 2.877 13.469 16.344 1 93.06 77 THR B CA 1
ATOM 1583 C C . THR B 1 77 ? 1.768 13.773 15.344 1 93.06 77 THR B C 1
ATOM 1585 O O . THR B 1 77 ? 0.615 13.391 15.547 1 93.06 77 THR B O 1
ATOM 1588 N N . SER B 1 78 ? 2.055 14.391 14.227 1 93.5 78 SER B N 1
ATOM 1589 C CA . SER B 1 78 ? 1.059 14.812 13.242 1 93.5 78 SER B CA 1
ATOM 1590 C C . SER B 1 78 ? 0.363 13.602 12.617 1 93.5 78 SER B C 1
ATOM 1592 O O . SER B 1 78 ? -0.822 13.672 12.281 1 93.5 78 SER B O 1
ATOM 1594 N N . ASN B 1 79 ? 1.104 12.539 12.5 1 95.5 79 ASN B N 1
ATOM 1595 C CA . ASN B 1 79 ? 0.538 11.359 11.844 1 95.5 79 ASN B CA 1
ATOM 1596 C C . ASN B 1 79 ? -0.614 10.773 12.656 1 95.5 79 ASN B C 1
ATOM 1598 O O . ASN B 1 79 ? -1.498 10.117 12.102 1 95.5 79 ASN B O 1
ATOM 1602 N N . ILE B 1 80 ? -0.589 10.969 13.945 1 96.69 80 ILE B N 1
ATOM 1603 C CA . ILE B 1 80 ? -1.696 10.508 14.773 1 96.69 80 ILE B CA 1
ATOM 1604 C C . ILE B 1 80 ? -2.977 11.242 14.383 1 96.69 80 ILE B C 1
ATOM 1606 O O . ILE B 1 80 ? -4.004 10.617 14.125 1 96.69 80 ILE B O 1
ATOM 1610 N N . GLU B 1 81 ? -2.775 12.508 14.359 1 96 81 GLU B N 1
ATOM 1611 C CA . GLU B 1 81 ? -3.924 13.328 13.992 1 96 81 GLU B CA 1
ATOM 1612 C C . GLU B 1 81 ? -4.371 13.039 12.555 1 96 81 GLU B C 1
ATOM 1614 O O . GLU B 1 81 ? -5.566 12.93 12.281 1 96 81 GLU B O 1
ATOM 1619 N N . TYR B 1 82 ? -3.422 12.984 11.602 1 96.19 82 TYR B N 1
ATOM 1620 C CA . TYR B 1 82 ? -3.74 12.68 10.211 1 96.19 82 TYR B CA 1
ATOM 1621 C C . TYR B 1 82 ? -4.512 11.367 10.109 1 96.19 82 TYR B C 1
ATOM 1623 O O . TYR B 1 82 ? -5.516 11.281 9.398 1 96.19 82 TYR B O 1
ATOM 1631 N N . SER B 1 83 ? -4.051 10.406 10.789 1 97.56 83 SER B N 1
ATOM 1632 C CA . SER B 1 83 ? -4.684 9.094 10.742 1 97.56 83 SER B CA 1
ATOM 1633 C C . SER B 1 83 ? -6.133 9.156 11.219 1 97.56 83 SER B C 1
ATOM 1635 O O . SER B 1 83 ? -7.02 8.562 10.602 1 97.56 83 SER B O 1
ATOM 1637 N N . LYS B 1 84 ? -6.34 9.828 12.297 1 98.25 84 LYS B N 1
ATOM 1638 C CA . LYS B 1 84 ? -7.695 9.969 12.828 1 98.25 84 LYS B CA 1
ATOM 1639 C C . LYS B 1 84 ? -8.602 10.672 11.82 1 98.25 84 LYS B C 1
ATOM 1641 O O . LYS B 1 84 ? -9.68 10.164 11.492 1 98.25 84 LYS B O 1
ATOM 1646 N N . LYS B 1 85 ? -8.18 11.789 11.359 1 98.31 85 LYS B N 1
ATOM 1647 C CA . LYS B 1 85 ? -9.016 12.609 10.492 1 98.31 85 LYS B CA 1
ATOM 1648 C C . LYS B 1 85 ? -9.297 11.906 9.172 1 98.31 85 LYS B C 1
ATOM 1650 O O . LYS B 1 85 ? -10.422 11.953 8.664 1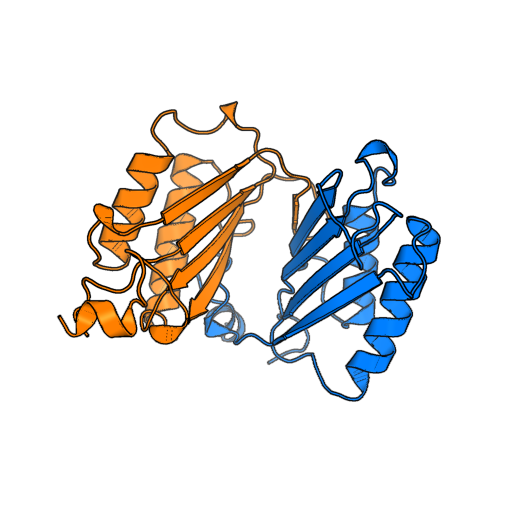 98.31 85 LYS B O 1
ATOM 1655 N N . ILE B 1 86 ? -8.32 11.273 8.594 1 98.19 86 ILE B N 1
ATOM 1656 C CA . ILE B 1 86 ? -8.492 10.547 7.34 1 98.19 86 ILE B CA 1
ATOM 1657 C C . ILE B 1 86 ? -9.438 9.367 7.551 1 98.19 86 ILE B C 1
ATOM 1659 O O . ILE B 1 86 ? -10.352 9.141 6.75 1 98.19 86 ILE B O 1
ATOM 1663 N N . SER B 1 87 ? -9.227 8.641 8.633 1 98.38 87 SER B N 1
ATOM 1664 C CA . SER B 1 87 ? -10.094 7.504 8.914 1 98.38 87 SER B CA 1
ATOM 1665 C C . SER B 1 87 ? -11.539 7.949 9.109 1 98.38 87 SER B C 1
ATOM 1667 O O . SER B 1 87 ? -12.469 7.285 8.648 1 98.38 87 SER B O 1
ATOM 1669 N N . ASP B 1 88 ? -11.719 9.023 9.828 1 98.56 88 ASP B N 1
ATOM 1670 C CA . ASP B 1 88 ? -13.062 9.562 10.008 1 98.56 88 ASP B CA 1
ATOM 1671 C C . ASP B 1 88 ? -13.695 9.93 8.672 1 98.56 88 ASP B C 1
ATOM 1673 O O . ASP B 1 88 ? -14.875 9.648 8.438 1 98.56 88 ASP B O 1
ATOM 1677 N N . TYR B 1 89 ? -12.938 10.547 7.832 1 98.44 89 TYR B N 1
ATOM 1678 C CA . TYR B 1 89 ? -13.438 10.938 6.52 1 98.44 89 TYR B CA 1
ATOM 1679 C C . TYR B 1 89 ? -13.867 9.719 5.711 1 98.44 89 TYR B C 1
ATOM 1681 O O . TYR B 1 89 ? -14.938 9.719 5.098 1 98.44 89 TYR B O 1
ATOM 1689 N N . VAL B 1 90 ? -13.039 8.734 5.676 1 98.31 90 VAL B N 1
ATOM 1690 C CA . VAL B 1 90 ? -13.305 7.504 4.941 1 98.31 90 VAL B CA 1
ATOM 1691 C C . VAL B 1 90 ? -14.562 6.836 5.484 1 98.31 90 VAL B C 1
ATOM 1693 O O . VAL B 1 90 ? -15.414 6.387 4.719 1 98.31 90 VAL B O 1
ATOM 1696 N N . LYS B 1 91 ? -14.664 6.754 6.793 1 98.31 91 LYS B N 1
ATOM 1697 C CA . LYS B 1 91 ? -15.852 6.168 7.406 1 98.31 91 LYS B CA 1
ATOM 1698 C C . LYS B 1 91 ? -17.109 6.934 7.008 1 98.31 91 LYS B C 1
ATOM 1700 O O . LYS B 1 91 ? -18.109 6.328 6.617 1 98.31 91 LYS B O 1
ATOM 1705 N N . GLU B 1 92 ? -17.031 8.203 7.082 1 97.94 92 GLU B N 1
ATOM 1706 C CA . GLU B 1 92 ? -18.172 9.055 6.785 1 97.94 92 GLU B CA 1
ATOM 1707 C C . GLU B 1 92 ? -18.578 8.945 5.316 1 97.94 92 GLU B C 1
ATOM 1709 O O . GLU B 1 92 ? -19.766 8.953 4.988 1 97.94 92 GLU B O 1
ATOM 1714 N N . THR B 1 93 ? -17.625 8.828 4.43 1 98 93 THR B N 1
ATOM 1715 C CA . THR B 1 93 ? -17.906 8.961 3.002 1 98 93 THR B CA 1
ATOM 1716 C C . THR B 1 93 ? -18.094 7.586 2.357 1 98 93 THR B C 1
ATOM 1718 O O . THR B 1 93 ? -18.906 7.434 1.442 1 98 93 THR B O 1
ATOM 1721 N N . LEU B 1 94 ? -17.359 6.59 2.846 1 98.12 94 LEU B N 1
ATOM 1722 C CA . LEU B 1 94 ? -17.359 5.297 2.174 1 98.12 94 LEU B CA 1
ATOM 1723 C C . LEU B 1 94 ? -17.922 4.215 3.092 1 98.12 94 LEU B C 1
ATOM 1725 O O . LEU B 1 94 ? -18.125 3.072 2.666 1 98.12 94 LEU B O 1
ATOM 1729 N N . GLY B 1 95 ? -18.062 4.5 4.352 1 97.88 95 GLY B N 1
ATOM 1730 C CA . GLY B 1 95 ? -18.656 3.557 5.293 1 97.88 95 GLY B CA 1
ATOM 1731 C C . GLY B 1 95 ? -17.672 2.508 5.773 1 97.88 95 GLY B C 1
ATOM 1732 O O . GLY B 1 95 ? -18.062 1.443 6.25 1 97.88 95 GLY B O 1
ATOM 1733 N N . VAL B 1 96 ? -16.438 2.779 5.645 1 98.25 96 VAL B N 1
ATOM 1734 C CA . VAL B 1 96 ? -15.414 1.832 6.07 1 98.25 96 VAL B CA 1
ATOM 1735 C C . VAL B 1 96 ? -14.906 2.207 7.461 1 98.25 96 VAL B C 1
ATOM 1737 O O . VAL B 1 96 ? -14.453 3.332 7.68 1 98.25 96 VAL B O 1
ATOM 1740 N N . GLY B 1 97 ? -14.945 1.253 8.367 1 97 97 GLY B N 1
ATOM 1741 C CA . GLY B 1 97 ? -14.523 1.494 9.742 1 97 97 GLY B CA 1
ATOM 1742 C C . GLY B 1 97 ? -13.031 1.733 9.867 1 97 97 GLY B C 1
ATOM 1743 O O . GLY B 1 97 ? -12.258 1.378 8.977 1 97 97 GLY B O 1
ATOM 1744 N N . ASN B 1 98 ? -12.672 2.369 11.016 1 95.56 98 ASN B N 1
ATOM 1745 C CA . ASN B 1 98 ? -11.266 2.727 11.203 1 95.56 98 ASN B CA 1
ATOM 1746 C C . ASN B 1 98 ? -10.391 1.487 11.375 1 95.56 98 ASN B C 1
ATOM 1748 O O . ASN B 1 98 ? -9.172 1.558 11.219 1 95.56 98 ASN B O 1
ATOM 1752 N N . ASP B 1 99 ? -10.953 0.36 11.664 1 94.19 99 ASP B N 1
ATOM 1753 C CA . ASP B 1 99 ? -10.211 -0.89 11.773 1 94.19 99 ASP B CA 1
ATOM 1754 C C . ASP B 1 99 ? -9.914 -1.473 10.391 1 94.19 99 ASP B C 1
ATOM 1756 O O . ASP B 1 99 ? -9.078 -2.369 10.258 1 94.19 99 ASP B O 1
ATOM 1760 N N . ARG B 1 100 ? -10.609 -0.963 9.414 1 96.62 100 ARG B N 1
ATOM 1761 C CA . ARG B 1 100 ? -10.422 -1.473 8.055 1 96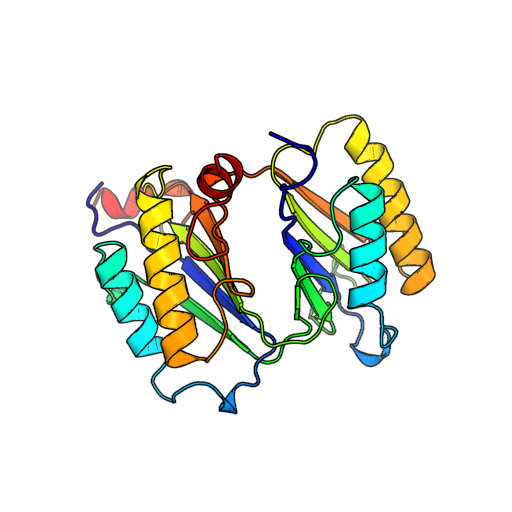.62 100 ARG B CA 1
ATOM 1762 C C . ARG B 1 100 ? -9.922 -0.376 7.125 1 96.62 100 ARG B C 1
ATOM 1764 O O . ARG B 1 100 ? -10.125 -0.444 5.91 1 96.62 100 ARG B O 1
ATOM 1771 N N . CYS B 1 101 ? -9.398 0.644 7.668 1 97.56 101 CYS B N 1
ATOM 1772 C CA . CYS B 1 101 ? -8.695 1.707 6.961 1 97.56 101 CYS B CA 1
ATOM 1773 C C . CYS B 1 101 ? -7.223 1.745 7.355 1 97.56 101 CYS B C 1
ATOM 1775 O O . CYS B 1 101 ? -6.895 2 8.516 1 97.56 101 CYS B O 1
ATOM 1777 N N . VAL B 1 102 ? -6.344 1.509 6.379 1 97.44 102 VAL B N 1
ATOM 1778 C CA . VAL B 1 102 ? -4.906 1.539 6.629 1 97.44 102 VAL B CA 1
ATOM 1779 C C . VAL B 1 102 ? -4.262 2.668 5.828 1 97.44 102 VAL B C 1
ATOM 1781 O O . VAL B 1 102 ? -4.621 2.895 4.668 1 97.44 102 VAL B O 1
ATOM 1784 N N . ILE B 1 103 ? -3.398 3.322 6.477 1 97.31 103 ILE B N 1
ATOM 1785 C CA . ILE B 1 103 ? -2.719 4.449 5.844 1 97.31 103 ILE B CA 1
ATOM 1786 C C . ILE B 1 103 ? -1.208 4.242 5.918 1 97.31 103 ILE B C 1
ATOM 1788 O O . ILE B 1 103 ? -0.681 3.824 6.949 1 97.31 103 ILE B O 1
ATOM 1792 N N . HIS B 1 104 ? -0.499 4.488 4.887 1 96.62 104 HIS B N 1
ATOM 1793 C CA . HIS B 1 104 ? 0.959 4.496 4.863 1 96.62 104 HIS B CA 1
ATOM 1794 C C . HIS B 1 104 ? 1.495 5.871 4.48 1 96.62 104 HIS B C 1
ATOM 1796 O O . HIS B 1 104 ? 1.319 6.316 3.346 1 96.62 104 HIS B O 1
ATOM 1802 N N . PHE B 1 105 ? 2.111 6.496 5.477 1 96.12 105 PHE B N 1
ATOM 1803 C CA . PHE B 1 105 ? 2.775 7.777 5.258 1 96.12 105 PHE B CA 1
ATOM 1804 C C . PHE B 1 105 ? 4.211 7.57 4.785 1 96.12 105 PHE B C 1
ATOM 1806 O O . PHE B 1 105 ? 5.051 7.074 5.539 1 96.12 105 PHE B O 1
ATOM 1813 N N . GLN B 1 106 ? 4.504 7.977 3.637 1 93.88 106 GLN B N 1
ATOM 1814 C CA . GLN B 1 106 ? 5.84 7.77 3.086 1 93.88 106 GLN B CA 1
ATOM 1815 C C . GLN B 1 106 ? 6.52 9.102 2.777 1 93.88 106 GLN B C 1
ATOM 1817 O O . GLN B 1 106 ? 6.117 9.812 1.856 1 93.88 106 GLN B O 1
ATOM 1822 N N . ALA B 1 107 ? 7.582 9.305 3.514 1 91 107 ALA B N 1
ATOM 1823 C CA . ALA B 1 107 ? 8.375 10.492 3.217 1 91 107 ALA B CA 1
ATOM 1824 C C . ALA B 1 107 ? 9.242 10.281 1.979 1 91 107 ALA B C 1
ATOM 1826 O O . ALA B 1 107 ? 9.828 9.211 1.798 1 91 107 ALA B O 1
ATOM 1827 N N . ILE B 1 108 ? 9.242 11.266 1.136 1 91.5 108 ILE B N 1
ATOM 1828 C CA . ILE B 1 108 ? 10.117 11.242 -0.031 1 91.5 108 ILE B CA 1
ATOM 1829 C C . ILE B 1 108 ? 10.93 12.531 -0.086 1 91.5 108 ILE B C 1
ATOM 1831 O O . ILE B 1 108 ? 10.625 13.5 0.617 1 91.5 108 ILE B O 1
ATOM 1835 N N . GLU B 1 109 ? 12.016 12.508 -0.849 1 91.38 109 GLU B N 1
ATOM 1836 C CA . GLU B 1 109 ? 12.859 13.68 -1.019 1 91.38 109 GLU B CA 1
ATOM 1837 C C . GLU B 1 109 ? 12.461 14.477 -2.262 1 91.38 109 GLU B C 1
ATOM 1839 O O . GLU B 1 109 ? 11.93 13.906 -3.219 1 91.38 109 GLU B O 1
ATOM 1844 N N . ALA B 1 110 ? 12.797 15.727 -2.172 1 90.06 110 ALA B N 1
ATOM 1845 C CA . ALA B 1 110 ? 12.383 16.625 -3.244 1 90.06 110 ALA B CA 1
ATOM 1846 C C . ALA B 1 110 ? 13.031 16.234 -4.57 1 90.06 110 ALA B C 1
ATOM 1848 O O . ALA B 1 110 ? 12.445 16.438 -5.637 1 90.06 110 ALA B O 1
ATOM 1849 N N . TYR B 1 111 ? 14.266 15.641 -4.527 1 93.12 111 TYR B N 1
ATOM 1850 C CA . TYR B 1 111 ? 14.961 15.266 -5.754 1 93.12 111 TYR B CA 1
ATOM 1851 C C . TYR B 1 111 ? 14.383 13.984 -6.344 1 93.12 111 TYR B C 1
ATOM 1853 O O . TYR B 1 111 ? 14.695 13.617 -7.477 1 93.12 111 TYR B O 1
ATOM 1861 N N . GLU B 1 112 ? 13.469 13.438 -5.574 1 94.19 112 GLU B N 1
ATOM 1862 C CA . GLU B 1 112 ? 12.883 12.172 -6.016 1 94.19 112 GLU B CA 1
ATOM 1863 C C . GLU B 1 112 ? 11.594 12.406 -6.805 1 94.19 112 GLU B C 1
ATOM 1865 O O . GLU B 1 112 ? 11.008 11.461 -7.332 1 94.19 112 GLU B O 1
ATOM 1870 N N . VAL B 1 113 ? 11.172 13.664 -6.902 1 91.5 113 VAL B N 1
ATOM 1871 C CA . VAL B 1 113 ? 9.914 13.969 -7.574 1 91.5 113 VAL B CA 1
ATOM 1872 C C . VAL B 1 113 ? 10.172 14.883 -8.773 1 91.5 113 VAL B C 1
ATOM 1874 O O . VAL B 1 113 ? 10.75 15.953 -8.625 1 91.5 113 VAL B O 1
ATOM 1877 N N . GLY B 1 114 ? 9.758 14.328 -9.977 1 92.62 114 GLY B N 1
ATOM 1878 C CA . GLY B 1 114 ? 9.797 15.156 -11.172 1 92.62 114 GLY B CA 1
ATOM 1879 C C . GLY B 1 114 ? 8.469 15.805 -11.5 1 92.62 114 GLY B C 1
ATOM 1880 O O . GLY B 1 114 ? 7.418 15.172 -11.367 1 92.62 114 GLY B O 1
ATOM 1881 N N . LYS B 1 115 ? 8.586 17.062 -11.828 1 87.62 115 LYS B N 1
ATOM 1882 C CA . LYS B 1 115 ? 7.457 17.844 -12.32 1 87.62 115 LYS B CA 1
ATOM 1883 C C . LYS B 1 115 ? 7.93 19.016 -13.195 1 87.62 115 LYS B C 1
ATOM 1885 O O . LYS B 1 115 ? 9.039 19.516 -13.016 1 87.62 115 LYS B O 1
ATOM 1890 N N . HIS B 1 116 ? 7.109 19.281 -14.242 1 89.19 116 HIS B N 1
ATOM 1891 C CA . HIS B 1 116 ? 7.395 20.391 -15.141 1 89.19 116 HIS B CA 1
ATOM 1892 C C . HIS B 1 116 ? 8.734 20.203 -15.844 1 89.19 116 HIS B C 1
ATOM 1894 O O . HIS B 1 116 ? 9.469 21.172 -16.062 1 89.19 116 HIS B O 1
ATOM 1900 N N . GLY B 1 117 ? 9.109 19.016 -16.078 1 93.56 117 GLY B N 1
ATOM 1901 C CA . GLY B 1 117 ? 10.32 18.703 -16.812 1 93.56 117 GLY B CA 1
ATOM 1902 C C . GLY B 1 117 ? 11.578 18.891 -15.992 1 93.56 117 GLY B C 1
ATOM 1903 O O . GLY B 1 117 ? 12.68 19 -16.547 1 93.56 117 GLY B O 1
ATOM 1904 N N . THR B 1 118 ? 11.438 19.078 -14.703 1 94.19 118 THR B N 1
ATOM 1905 C CA . THR B 1 118 ? 12.539 19.172 -13.742 1 94.19 118 THR B CA 1
ATOM 1906 C C . THR B 1 118 ? 12.18 18.469 -12.438 1 94.19 118 THR B C 1
ATOM 1908 O O . THR B 1 118 ? 11.195 17.719 -12.375 1 94.19 118 THR B O 1
ATOM 1911 N N . THR B 1 119 ? 13.109 18.609 -11.406 1 93.44 119 THR B N 1
ATOM 1912 C CA . THR B 1 119 ? 12.781 18.031 -10.109 1 93.44 119 THR B CA 1
ATOM 1913 C C . THR B 1 119 ? 12.172 19.078 -9.18 1 93.44 119 THR B C 1
ATOM 1915 O O . THR B 1 119 ? 12.367 20.281 -9.383 1 93.44 119 THR B O 1
ATOM 1918 N N . LEU B 1 120 ? 11.367 18.609 -8.289 1 88.75 120 LEU B N 1
ATOM 1919 C CA . LEU B 1 120 ? 10.797 19.516 -7.309 1 88.75 120 LEU B CA 1
ATOM 1920 C C . LEU B 1 120 ? 11.891 20.312 -6.602 1 88.75 120 LEU B C 1
ATOM 1922 O O . LEU B 1 120 ? 11.719 21.5 -6.324 1 88.75 120 LEU B O 1
ATOM 1926 N N . LYS B 1 121 ? 12.961 19.641 -6.383 1 90.06 121 LYS B N 1
ATOM 1927 C CA . LYS B 1 121 ? 14.086 20.312 -5.734 1 90.06 121 LYS B CA 1
ATOM 1928 C C . LYS B 1 121 ? 14.547 21.516 -6.551 1 90.06 121 LYS B C 1
ATOM 1930 O O . LYS B 1 121 ? 14.789 22.594 -5.996 1 90.06 121 LYS B O 1
ATOM 1935 N N . GLU B 1 122 ? 14.602 21.297 -7.812 1 89.88 122 GLU B N 1
ATOM 1936 C CA . GLU B 1 122 ? 15.055 22.344 -8.711 1 89.88 122 GLU B CA 1
ATOM 1937 C C . GLU B 1 122 ? 13.961 23.391 -8.938 1 89.88 122 GLU B C 1
ATOM 1939 O O . GLU B 1 122 ? 14.234 24.594 -9 1 89.88 122 GLU B O 1
ATOM 1944 N N . PHE B 1 123 ? 12.828 22.953 -9.047 1 84.56 123 PHE B N 1
ATOM 1945 C CA . PHE B 1 123 ? 11.68 23.828 -9.281 1 84.56 123 PHE B CA 1
ATOM 1946 C C . PHE B 1 123 ? 11.508 24.812 -8.133 1 84.56 123 PHE B C 1
ATOM 1948 O O . PHE B 1 123 ? 11.148 25.969 -8.359 1 84.56 123 PHE B O 1
ATOM 1955 N N . LEU B 1 124 ? 11.812 24.469 -6.992 1 77.06 124 LEU B N 1
ATOM 1956 C CA . LEU B 1 124 ? 11.609 25.281 -5.801 1 77.06 124 LEU B CA 1
ATOM 1957 C C . LEU B 1 124 ? 12.719 26.328 -5.668 1 77.06 124 LEU B C 1
ATOM 1959 O O . LEU B 1 124 ? 12.586 27.281 -4.906 1 77.06 124 LEU B O 1
ATOM 1963 N N . LYS B 1 125 ? 13.734 26.141 -6.438 1 79.25 125 LYS B N 1
ATOM 1964 C CA . LYS B 1 125 ? 14.781 27.156 -6.445 1 79.25 125 LYS B CA 1
ATOM 1965 C C . LYS B 1 125 ? 14.375 28.375 -7.281 1 79.25 125 LYS B C 1
ATOM 1967 O O . LYS B 1 125 ? 14.977 29.438 -7.172 1 79.25 125 LYS B O 1
ATOM 1972 N N . LYS B 1 126 ? 13.578 28.078 -8.164 1 64.5 126 LYS B N 1
ATOM 1973 C CA . LYS B 1 126 ? 13.211 29.156 -9.07 1 64.5 126 LYS B CA 1
ATOM 1974 C C . LYS B 1 126 ? 12.117 30.047 -8.477 1 64.5 126 LYS B C 1
ATOM 1976 O O . LYS B 1 126 ? 12.172 31.266 -8.578 1 64.5 126 LYS B O 1
#

Solvent-accessible surface area (backbone atoms only — not comparable to full-atom values): 13337 Å² total; per-residue (Å²): 128,70,66,64,70,40,56,38,42,33,40,36,39,24,39,46,51,64,85,66,51,60,92,57,42,64,34,52,50,35,47,51,48,15,59,74,71,57,33,55,38,69,46,30,33,40,37,49,44,56,52,36,101,47,62,67,95,82,37,78,62,68,37,41,38,36,41,39,34,29,36,83,75,79,46,84,68,60,44,53,53,50,51,50,54,52,33,49,50,42,27,73,68,67,66,28,51,63,92,36,47,46,76,44,85,40,79,44,58,46,48,29,30,21,39,63,35,22,13,42,47,61,58,71,70,108,130,66,67,70,68,35,56,38,42,35,39,38,38,23,39,44,51,65,83,66,51,60,94,56,41,69,60,54,51,41,46,50,50,15,61,74,70,57,32,57,48,88,48,53,43,76,46,78,43,54,54,38,56,39,26,55,36,39,35,78,62,69,37,40,38,36,39,39,33,26,38,87,72,77,46,69,68,58,31,29,55,49,23,28,54,50,28,51,49,42,27,74,67,67,66,30,49,33,83,34,33,39,33,38,56,38,77,45,55,46,78,73,37,76,51,95,94,39,30,46,51,58,58,72,71,107

Radius of gyration: 18.49 Å; Cα contacts (8 Å, |Δi|>4): 497; chains: 2; bounding box: 40×53×47 Å

Sequence (252 aa):
MSREDKMPLATLTTNLPDEKFPSDFNKAFSEFLAVLFNKPAANFVLLVDPGRRFTIGGTTEPAVMLVIKSVGSYNETSNIEYSKKISDYVKETLGVGNDRCVIHFQAIEAYEVGKHGTTLKEFLKKMSREDKMPLATLTTNLPDEKFPSDFNKAFSEFLAVLFNKPAANFVLLVDPGRRFTIGGTTEPAVMLVIKSVGSYNETSNIEYSKKISDYVKETLGVGNDRCVIHFQAIEAYEVGKHGTTLKEFLKK

pLDDT: mean 91.78, std 10.72, range [42.16, 98.81]

Secondary structure (DSSP, 8-state):
--GGG---EEEEEESS-GGGS-TTHHHHHHHHHHHHHT--GGG-EEEEE-S----BTTB-S--EEEEEEEES---HHHHHHHHHHHHHHHHHHH---GGGEEEEEEEE-GGGEEETTEEHHHHTT-/--GGG---EEEEEESS-GGGS-TTHHHHHHHHHHHHHT--GGG-EEEEE-S-EEEETTB-S--EEEEEEEES---TTHHHHHHHHHHHHHHHHH---GGGEEEEEEEE-GGG-EETTEEHHHHTT-